Protein 2GU1 (pdb70)

Sequence (324 aa):
RIHYMVKVGDTLSGIFAQLGVPYSILQKILSVDLDHLQLDMIQPGEELELMMDDMGQLSRLIYHMSIVEKAIYTRENDGSFSYDFQEISGEWREILFSGEINGSFSVSARRVGLTSSQVANITQVMKDKIDFSRSLRADRFDILVKQQYLGEHNTGNSEIKAISFKLAKGDVS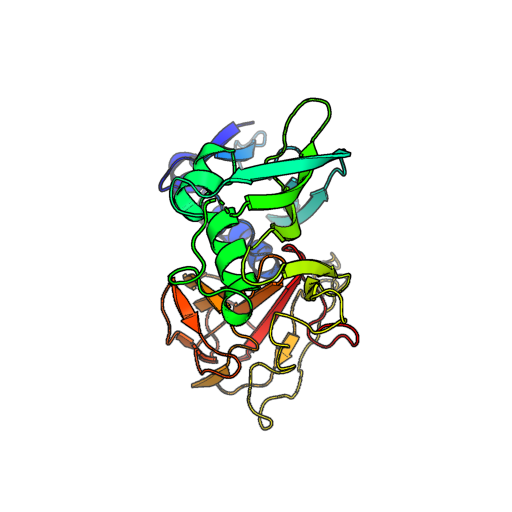AFLAEDGRFYDRAGNSLERAFNRYPVDKAYRQITSGFNPKRKHPVTGRVVPHNGTDFATPIGAPVYSTGDGKVIVVRKHPYAGNYLVIEHNSVYKTRYLHLDKILVKKGQLVKRGQKIALAGATGRLTGPHLHFEVLVRNRPVDAMKADLP

Organism: Vibrio cholerae serotype O1 (strain ATCC 39315 / El Tor Inaba N16961) (NCBI:txid243277)

CATH classification: 3.10.450.350 (+2 more: 3.10.450.350, 2.70.70.10)

Foldseek 3Di:
DDKDFDAPPDALVNVCVVVVADPVLSVLVLQLCLQQVPRRPDDGGWMKDFDADPVRHTAKIWTRPWPFKIWIWGADPVRHTHIDIGGHQADKDKDKQKFFFPDQCQVRSVVSPDDPVRVVQVCLLCVVVDDSVPQGDCKMKIWIKIFGAHVPHTRVDMDTAKIWIGGPVDIWIWGQDPQRFIATPVGHTSFDFFALAFADPVWADWPDFWDQQDADPPPRHGRTQLFTKTRADQFGWTFGRAWFFWADFDARQAQGTKTKTAHHQFKIKMKTQFPFFQDDGGDIDGHGDTGGTFHHGHDDPDTIITMFMGTNSHTDTSNDDRHD

Structure (mmCIF, N/CA/C/O backbone):
data_2GU1
#
_entry.id   2GU1
#
_cell.length_a   49.382
_cell.length_b   85.396
_cell.length_c   53.404
_cell.angle_alpha   90.00
_cell.angle_beta   112.96
_cell.angle_gamma   90.00
#
_symmetry.space_group_name_H-M   'P 1 21 1'
#
loop_
_entity.id
_entity.type
_entity.pdbx_description
1 polymer 'Zinc peptidase'
2 non-polymer 'ZINC ION'
3 non-polymer 'SODIUM ION'
4 water water
#
loop_
_atom_site.group_PDB
_atom_site.id
_atom_site.type_symbol
_atom_site.label_atom_id
_atom_site.label_alt_id
_atom_site.label_comp_id
_atom_site.label_asym_id
_atom_site.label_entity_id
_atom_site.label_seq_id
_atom_site.pdbx_PDB_ins_code
_atom_site.Cartn_x
_atom_site.Cartn_y
_atom_site.Cartn_z
_atom_site.occupancy
_atom_site.B_iso_or_equiv
_atom_site.auth_seq_id
_atom_site.auth_comp_id
_atom_site.auth_asym_id
_atom_site.auth_atom_id
_atom_site.pdbx_PDB_model_num
ATOM 1 N N . ARG A 1 7 ? 7.143 -7.643 -14.396 1.00 41.63 7 ARG A N 1
ATOM 2 C CA . ARG A 1 7 ? 8.405 -6.860 -14.233 1.00 41.51 7 ARG A CA 1
ATOM 3 C C . ARG A 1 7 ? 8.212 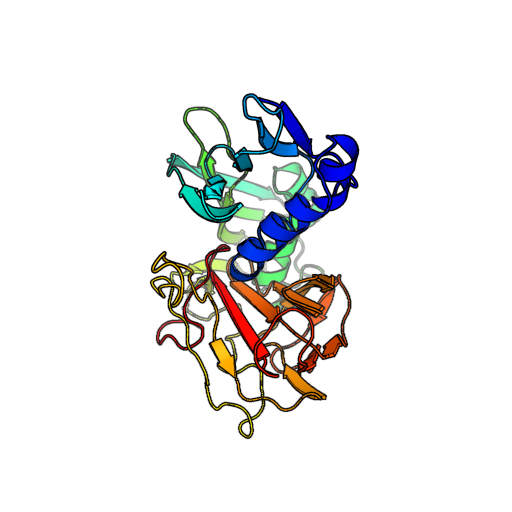-5.376 -14.538 1.00 40.30 7 ARG A C 1
ATOM 4 O O . ARG A 1 7 ? 7.665 -5.012 -15.581 1.00 40.34 7 ARG A O 1
ATOM 12 N N . ILE A 1 8 ? 8.674 -4.527 -13.625 1.00 38.00 8 ILE A N 1
ATOM 13 C CA . ILE A 1 8 ? 8.564 -3.079 -13.772 1.00 35.88 8 ILE A CA 1
ATOM 14 C C . ILE A 1 8 ? 9.941 -2.418 -13.833 1.00 35.74 8 ILE A C 1
ATOM 15 O O . ILE A 1 8 ? 10.779 -2.615 -12.949 1.00 33.16 8 ILE A O 1
ATOM 20 N N . HIS A 1 9 ? 10.174 -1.639 -14.882 1.00 33.81 9 HIS A N 1
ATOM 21 C CA . HIS A 1 9 ? 11.439 -0.943 -15.036 1.00 35.37 9 HIS A CA 1
ATOM 22 C C . HIS A 1 9 ? 11.198 0.523 -14.697 1.00 35.26 9 HIS A C 1
ATOM 23 O O . HIS A 1 9 ? 10.386 1.182 -15.344 1.00 34.79 9 HIS A O 1
ATOM 30 N N . TYR A 1 10 ? 11.888 1.021 -13.675 1.00 30.37 10 TYR A N 1
ATOM 31 C CA . TYR A 1 10 ? 11.731 2.412 -13.262 1.00 29.79 10 TYR A CA 1
ATOM 32 C C . TYR A 1 10 ? 13.066 3.141 -13.272 1.00 29.75 10 TYR A C 1
ATOM 33 O O . TYR A 1 10 ? 14.009 2.720 -12.602 1.00 28.92 10 TYR A O 1
ATOM 42 N N . MET A 1 11 ? 13.155 4.221 -14.039 1.00 28.84 11 MET A N 1
ATOM 43 C CA . MET A 1 11 ? 14.387 4.996 -14.061 1.00 31.46 11 MET A CA 1
ATOM 44 C C . MET A 1 11 ? 14.242 6.147 -13.063 1.00 30.12 11 MET A C 1
ATOM 45 O O . MET A 1 11 ? 13.294 6.932 -13.135 1.00 30.44 11 MET A O 1
ATOM 50 N N . VAL A 1 12 ? 15.174 6.230 -12.122 1.00 27.79 12 VAL A N 1
ATOM 51 C CA . VAL A 1 12 ? 15.130 7.281 -11.112 1.00 26.66 12 VAL A CA 1
ATOM 52 C C . VAL A 1 12 ? 15.246 8.668 -11.724 1.00 26.07 12 VAL A C 1
ATOM 53 O O . VAL A 1 12 ? 16.069 8.907 -12.613 1.00 23.77 12 VAL A O 1
ATOM 57 N N . LYS A 1 13 ? 14.418 9.582 -11.234 1.00 28.64 13 LYS A N 1
ATOM 58 C CA . LYS A 1 13 ? 14.394 10.946 -11.729 1.00 31.17 13 LYS A CA 1
ATOM 59 C C . LYS A 1 13 ? 14.671 11.898 -10.574 1.00 31.76 13 LYS A C 1
ATOM 60 O O . LYS A 1 13 ? 14.582 11.510 -9.406 1.00 32.12 13 LYS A O 1
ATOM 66 N N . VAL A 1 14 ? 15.006 13.140 -10.902 1.00 32.49 14 VAL A N 1
ATOM 67 C CA . VAL A 1 14 ? 15.283 14.155 -9.890 1.00 31.67 14 VAL A CA 1
ATOM 68 C C . VAL A 1 14 ? 14.150 14.210 -8.869 1.00 31.13 14 VAL A C 1
ATOM 69 O O . VAL A 1 14 ? 12.976 14.252 -9.236 1.00 30.42 14 VAL A O 1
ATOM 73 N N . GLY A 1 15 ? 14.503 14.183 -7.586 1.00 30.95 15 GLY A N 1
ATOM 74 C CA . GLY A 1 15 ? 13.491 14.245 -6.543 1.00 30.24 15 GLY A CA 1
ATOM 75 C C . GLY A 1 15 ? 12.970 12.932 -5.973 1.00 27.94 15 GLY A C 1
ATOM 76 O O . GLY A 1 15 ? 12.346 12.935 -4.910 1.00 26.29 15 GLY A O 1
ATOM 77 N N . ASP A 1 16 ? 13.213 11.816 -6.659 1.00 26.96 16 ASP A N 1
ATOM 78 C CA . ASP A 1 16 ? 12.742 10.510 -6.186 1.00 25.66 16 ASP A CA 1
ATOM 79 C C . ASP A 1 16 ? 13.485 9.969 -4.969 1.00 26.54 16 ASP A C 1
ATOM 80 O O . ASP A 1 16 ? 14.683 10.198 -4.801 1.00 26.61 16 ASP A O 1
ATOM 85 N N . THR A 1 17 ? 12.753 9.245 -4.129 1.00 27.10 17 THR A N 1
ATOM 86 C CA . THR A 1 17 ? 13.320 8.566 -2.963 1.00 25.65 17 THR A CA 1
ATOM 87 C C . THR A 1 17 ? 12.693 7.186 -3.091 1.00 25.63 17 THR A C 1
ATOM 88 O O . THR A 1 17 ? 11.663 7.035 -3.765 1.00 22.20 17 THR A O 1
ATOM 92 N N . LEU A 1 18 ? 13.304 6.183 -2.470 1.00 23.68 18 LEU A N 1
ATOM 93 C CA . LEU A 1 18 ? 12.766 4.831 -2.537 1.00 23.70 18 LEU A CA 1
ATOM 94 C C . LEU A 1 18 ? 11.316 4.829 -2.071 1.00 22.50 18 LEU A C 1
ATOM 95 O O . LEU A 1 18 ? 10.469 4.181 -2.674 1.00 22.57 18 LEU A O 1
ATOM 100 N N . SER A 1 19 ? 11.020 5.566 -1.006 1.00 22.79 19 SER A N 1
ATOM 101 C CA . SER A 1 19 ? 9.658 5.600 -0.498 1.00 22.45 19 SER A CA 1
ATOM 102 C C . SER A 1 19 ? 8.683 6.246 -1.489 1.00 23.28 19 SER A C 1
ATOM 103 O O . SER A 1 19 ? 7.530 5.831 -1.584 1.00 23.31 19 SER A O 1
ATOM 106 N N . GLY A 1 20 ? 9.143 7.258 -2.220 1.00 20.82 20 GLY A N 1
ATOM 107 C CA . GLY A 1 20 ? 8.283 7.921 -3.189 1.00 20.01 20 GLY A CA 1
ATOM 108 C C . GLY A 1 20 ? 8.011 7.025 -4.385 1.00 21.67 20 GLY A C 1
ATOM 109 O O . GLY A 1 20 ? 6.895 6.992 -4.913 1.00 21.17 20 GLY A O 1
ATOM 110 N N . ILE A 1 21 ? 9.036 6.294 -4.814 1.00 18.95 21 ILE A N 1
ATOM 111 C CA . ILE A 1 21 ? 8.902 5.382 -5.942 1.00 19.26 21 ILE A CA 1
ATOM 112 C C . ILE A 1 21 ? 7.934 4.257 -5.586 1.00 19.51 21 ILE A C 1
ATOM 113 O O . ILE A 1 21 ? 7.072 3.900 -6.385 1.00 19.03 21 ILE A O 1
ATOM 118 N N . PHE A 1 22 ? 8.056 3.706 -4.381 1.00 19.70 22 PHE A N 1
ATOM 119 C CA . PHE A 1 22 ? 7.151 2.640 -3.980 1.00 20.42 22 PHE A CA 1
ATOM 120 C C . PHE A 1 22 ? 5.723 3.135 -3.931 1.00 22.39 22 PHE A C 1
ATOM 121 O O . PHE A 1 22 ? 4.791 2.409 -4.299 1.00 20.55 22 PHE A O 1
ATOM 129 N N . ALA A 1 23 ? 5.548 4.380 -3.492 1.00 23.90 23 ALA A N 1
ATOM 130 C CA . ALA A 1 23 ? 4.218 4.963 -3.418 1.00 25.94 23 ALA A CA 1
ATOM 131 C C . ALA A 1 23 ? 3.623 5.053 -4.825 1.00 27.69 23 ALA A C 1
ATOM 132 O O . ALA A 1 23 ? 2.485 4.628 -5.057 1.00 28.25 23 ALA A O 1
ATOM 134 N N . GLN A 1 24 ? 4.385 5.575 -5.780 1.00 28.30 24 GLN A N 1
ATOM 135 C CA . GLN A 1 24 ? 3.839 5.701 -7.127 1.00 29.34 24 GLN A CA 1
ATOM 136 C C . GLN A 1 24 ? 3.671 4.368 -7.863 1.00 28.09 24 GLN A C 1
ATOM 137 O O . GLN A 1 24 ? 2.840 4.258 -8.765 1.00 28.30 24 GLN A O 1
ATOM 143 N N . LEU A 1 25 ? 4.440 3.354 -7.474 1.00 24.11 25 LEU A N 1
ATOM 144 C CA . LEU A 1 25 ? 4.334 2.049 -8.118 1.00 22.95 25 LEU A CA 1
ATOM 145 C C . LEU A 1 25 ? 3.335 1.126 -7.412 1.00 21.60 25 LEU A C 1
ATOM 146 O O . LEU A 1 25 ? 3.197 -0.043 -7.761 1.00 21.00 25 LEU A O 1
ATOM 151 N N . GLY A 1 26 ? 2.645 1.657 -6.411 1.00 21.54 26 GLY A N 1
ATOM 152 C CA . GLY A 1 26 ? 1.645 0.869 -5.705 1.00 22.94 26 GLY A CA 1
ATOM 153 C C . GLY A 1 26 ? 2.098 -0.172 -4.693 1.00 24.61 26 GLY A C 1
ATOM 154 O O . GLY A 1 26 ? 1.292 -0.998 -4.257 1.00 24.34 26 GLY A O 1
ATOM 155 N N . VAL A 1 27 ? 3.368 -0.155 -4.308 1.00 22.58 27 VAL A N 1
ATOM 156 C CA . VAL A 1 27 ? 3.864 -1.127 -3.324 1.00 23.14 27 VAL A CA 1
ATOM 157 C C . VAL A 1 27 ? 3.351 -0.741 -1.931 1.00 24.24 27 VAL A C 1
ATOM 158 O O . VAL A 1 27 ? 3.376 0.437 -1.558 1.00 21.75 27 VAL A O 1
ATOM 162 N N . PRO A 1 28 ? 2.874 -1.727 -1.146 1.00 25.10 28 PRO A N 1
ATOM 163 C CA . PRO A 1 28 ? 2.355 -1.469 0.202 1.00 25.85 28 PRO A CA 1
ATOM 164 C C . PRO A 1 28 ? 3.409 -0.952 1.182 1.00 25.61 28 PRO A C 1
ATOM 165 O O . PRO A 1 28 ? 4.595 -1.247 1.057 1.00 24.49 28 PRO A O 1
ATOM 169 N N . TYR A 1 29 ? 2.952 -0.184 2.162 1.00 25.67 29 TYR A N 1
ATOM 170 C CA . TYR A 1 29 ? 3.827 0.373 3.183 1.00 27.24 29 TYR A CA 1
ATOM 171 C C . TYR A 1 29 ? 4.610 -0.733 3.893 1.00 26.70 29 TYR A C 1
ATOM 172 O O . TYR A 1 29 ? 5.823 -0.643 4.068 1.00 25.66 29 TYR A O 1
ATOM 181 N N . SER A 1 30 ? 3.898 -1.778 4.300 1.00 26.26 30 SER A N 1
ATOM 182 C CA . SER A 1 30 ? 4.508 -2.902 5.003 1.00 25.54 30 SER A CA 1
ATOM 183 C C . SER A 1 30 ? 5.691 -3.487 4.245 1.00 24.21 30 SER A C 1
ATOM 184 O O . SER A 1 30 ? 6.673 -3.924 4.854 1.00 23.63 30 SER A O 1
ATOM 187 N N . ILE A 1 31 ? 5.602 -3.488 2.919 1.00 23.42 31 ILE A N 1
ATOM 188 C CA . ILE A 1 31 ? 6.663 -4.024 2.075 1.00 24.06 31 ILE A CA 1
ATOM 189 C C . ILE A 1 31 ? 7.810 -3.025 2.011 1.00 22.73 31 ILE A C 1
ATOM 190 O O . ILE A 1 31 ? 8.979 -3.402 1.979 1.00 22.95 31 ILE A O 1
ATOM 195 N N . LEU A 1 32 ? 7.472 -1.744 1.982 1.00 25.13 32 LEU A N 1
ATOM 196 C CA . LEU A 1 32 ? 8.504 -0.717 1.979 1.00 22.71 32 LEU A CA 1
ATOM 197 C C . LEU A 1 32 ? 9.359 -0.934 3.243 1.00 22.81 32 LEU A C 1
ATOM 198 O O . LEU A 1 32 ? 10.585 -0.932 3.185 1.00 22.66 32 LEU A O 1
ATOM 203 N N . GLN A 1 33 ? 8.695 -1.144 4.377 1.00 22.47 33 GLN A N 1
ATOM 204 C CA . GLN A 1 33 ? 9.397 -1.360 5.649 1.00 22.79 33 GLN A CA 1
ATOM 205 C C . GLN A 1 33 ? 10.318 -2.584 5.664 1.00 23.20 33 GLN A C 1
ATOM 206 O O . GLN A 1 33 ? 11.354 -2.584 6.336 1.00 22.42 33 GLN A O 1
ATOM 212 N N . LYS A 1 34 ? 9.951 -3.633 4.937 1.00 24.94 34 LYS A N 1
ATOM 213 C CA . LYS A 1 34 ? 10.796 -4.821 4.899 1.00 26.33 34 LYS A CA 1
ATOM 214 C C . LYS A 1 34 ? 12.069 -4.543 4.100 1.00 27.34 34 LYS A C 1
ATOM 215 O O . LYS A 1 34 ? 13.141 -5.091 4.400 1.00 27.39 34 LYS A O 1
ATOM 221 N N . ILE A 1 35 ? 11.947 -3.698 3.078 1.00 24.72 35 ILE A N 1
ATOM 222 C CA . ILE A 1 35 ? 13.092 -3.333 2.247 1.00 23.74 35 ILE A CA 1
ATOM 223 C C . ILE A 1 35 ? 14.020 -2.420 3.056 1.00 22.90 35 ILE A C 1
ATOM 224 O O . ILE A 1 35 ? 15.234 -2.598 3.057 1.00 22.71 35 ILE A O 1
ATOM 229 N N . LEU A 1 36 ? 13.433 -1.448 3.747 1.00 25.21 36 LEU A N 1
ATOM 230 C CA . LEU A 1 36 ? 14.200 -0.519 4.573 1.00 27.95 36 LEU A CA 1
ATOM 231 C C . LEU A 1 36 ? 14.917 -1.286 5.684 1.00 28.18 36 LEU A C 1
ATOM 232 O O . LEU A 1 36 ? 16.061 -0.982 6.036 1.00 27.79 36 LEU A O 1
ATOM 237 N N . SER A 1 37 ? 14.237 -2.293 6.220 1.00 29.05 37 SER A N 1
ATOM 238 C CA . SER A 1 37 ? 14.784 -3.125 7.290 1.00 30.51 37 SER A CA 1
ATOM 239 C C . SER A 1 37 ? 16.051 -3.865 6.890 1.00 30.51 37 SER A C 1
ATOM 240 O O . SER A 1 37 ? 17.044 -3.861 7.622 1.00 28.92 37 SER A O 1
ATOM 243 N N . VAL A 1 38 ? 16.027 -4.520 5.738 1.00 28.60 38 VAL A N 1
ATOM 244 C CA . VAL A 1 38 ? 17.209 -5.245 5.315 1.00 28.73 38 VAL A CA 1
ATOM 245 C C . VAL A 1 38 ? 18.292 -4.259 4.866 1.00 28.57 38 VAL A C 1
ATOM 246 O O . VAL A 1 38 ? 19.482 -4.562 4.963 1.00 28.57 38 VAL A O 1
ATOM 250 N N . ASP A 1 39 ? 17.891 -3.069 4.413 1.00 27.53 39 ASP A N 1
ATOM 251 C CA . ASP A 1 39 ? 18.877 -2.079 3.969 1.00 26.20 39 ASP A CA 1
ATOM 252 C C . ASP A 1 39 ? 19.609 -1.355 5.103 1.00 24.70 39 ASP A C 1
ATOM 253 O O . ASP A 1 39 ? 20.512 -0.553 4.854 1.00 23.09 39 ASP A O 1
ATOM 258 N N . LEU A 1 40 ? 19.219 -1.630 6.342 1.00 22.14 40 LEU A N 1
ATOM 259 C CA . LEU A 1 40 ? 19.880 -1.019 7.493 1.00 22.15 40 LEU A CA 1
ATOM 260 C C . LEU A 1 40 ? 21.376 -1.306 7.438 1.00 22.98 40 LEU A C 1
ATOM 261 O O . LEU A 1 40 ? 22.195 -0.435 7.703 1.00 25.09 40 LEU A O 1
ATOM 266 N N . ASP A 1 41 ? 21.726 -2.533 7.075 1.00 23.56 41 ASP A N 1
ATOM 267 C CA . ASP A 1 41 ? 23.122 -2.949 7.018 1.00 24.60 41 ASP A CA 1
ATOM 268 C C . ASP A 1 41 ? 23.891 -2.598 5.752 1.00 25.52 41 ASP A C 1
ATOM 269 O O . ASP A 1 41 ? 25.067 -2.947 5.624 1.00 24.82 41 ASP A O 1
ATOM 274 N N . HIS A 1 42 ? 23.251 -1.886 4.832 1.00 24.20 42 HIS A N 1
ATOM 275 C CA . HIS A 1 42 ? 23.907 -1.540 3.579 1.00 26.31 42 HIS A CA 1
ATOM 276 C C . HIS A 1 42 ? 23.712 -0.082 3.201 1.00 25.21 42 HIS A C 1
ATOM 277 O O . HIS A 1 42 ? 24.625 0.554 2.663 1.00 26.73 42 HIS A O 1
ATOM 284 N N . LEU A 1 43 ? 22.516 0.430 3.494 1.00 23.84 43 LEU A N 1
ATOM 285 C CA . LEU A 1 43 ? 22.121 1.810 3.214 1.00 24.62 43 LEU A CA 1
ATOM 286 C C . LEU A 1 43 ? 22.438 2.215 1.774 1.00 25.00 43 LEU A C 1
ATOM 287 O O . LEU A 1 43 ? 23.013 3.275 1.523 1.00 26.22 43 LEU A O 1
ATOM 292 N N . GLN A 1 44 ? 22.062 1.348 0.837 1.00 23.67 44 GLN A N 1
ATOM 293 C CA . GLN A 1 44 ? 22.284 1.593 -0.587 1.00 23.60 44 GLN A CA 1
ATOM 294 C C . GLN A 1 44 ? 21.128 2.417 -1.178 1.00 22.51 44 GLN A C 1
ATOM 295 O O . GLN A 1 44 ? 21.330 3.317 -1.987 1.00 20.47 44 GLN A O 1
ATOM 301 N N . LEU A 1 45 ? 19.913 2.094 -0.767 1.00 21.33 45 LEU A N 1
ATOM 302 C CA . LEU A 1 45 ? 18.728 2.759 -1.300 1.00 22.14 45 LEU A CA 1
ATOM 303 C C . LEU A 1 45 ? 18.560 4.237 -0.958 1.00 22.81 45 LEU A C 1
ATOM 304 O O . LEU A 1 45 ? 17.847 4.956 -1.656 1.00 23.03 45 LEU A O 1
ATOM 309 N N . ASP A 1 46 ? 19.223 4.704 0.095 1.00 22.65 46 ASP A N 1
ATOM 310 C CA . ASP A 1 46 ? 19.118 6.113 0.467 1.00 26.57 46 ASP A CA 1
ATOM 311 C C . ASP A 1 46 ? 19.890 7.007 -0.505 1.00 27.29 46 ASP A C 1
ATOM 312 O O . ASP A 1 46 ? 19.633 8.209 -0.597 1.00 31.46 46 ASP A O 1
ATOM 317 N N . MET A 1 47 ? 20.832 6.422 -1.229 1.00 30.02 47 MET A N 1
ATOM 318 C CA . MET A 1 47 ? 21.638 7.196 -2.162 1.00 31.30 47 MET A CA 1
ATOM 319 C C . MET A 1 47 ? 21.229 7.073 -3.629 1.00 29.28 47 MET A C 1
ATOM 320 O O . MET A 1 47 ? 22.051 7.323 -4.506 1.00 26.17 47 MET A O 1
ATOM 325 N N . ILE A 1 48 ? 19.975 6.698 -3.903 1.00 26.85 48 ILE A N 1
ATOM 326 C CA . ILE A 1 48 ? 19.531 6.569 -5.294 1.00 26.95 48 ILE A CA 1
ATOM 327 C C . ILE A 1 48 ? 19.655 7.905 -6.003 1.00 25.56 48 ILE A C 1
ATOM 328 O O . ILE A 1 48 ? 19.245 8.939 -5.480 1.00 26.82 48 ILE A O 1
ATOM 333 N N . GLN A 1 49 ? 20.205 7.867 -7.208 1.00 28.41 49 GLN A N 1
ATOM 334 C CA .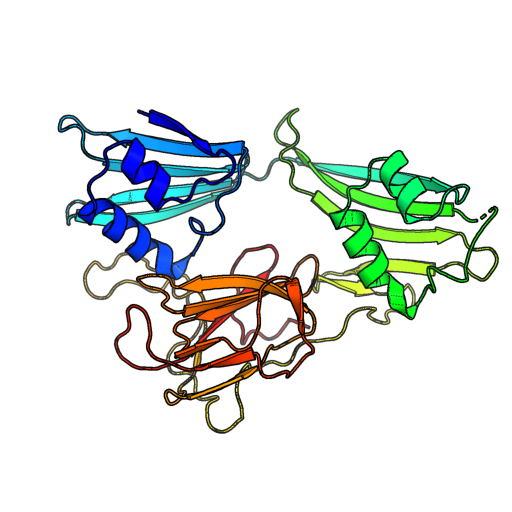 GLN A 1 49 ? 20.422 9.065 -8.005 1.00 30.11 49 GLN A CA 1
ATOM 335 C C . GLN A 1 49 ? 19.677 8.995 -9.337 1.00 30.61 49 GLN A C 1
ATOM 336 O O . GLN A 1 49 ? 19.452 7.908 -9.876 1.00 30.04 49 GLN A O 1
ATOM 342 N N . PRO A 1 50 ? 19.299 10.161 -9.887 1.00 30.44 50 PRO A N 1
ATOM 343 C CA . PRO A 1 50 ? 18.586 10.216 -11.167 1.00 30.20 50 PRO A CA 1
ATOM 344 C C . PRO A 1 50 ? 19.420 9.489 -12.211 1.00 29.40 50 PRO A C 1
ATOM 345 O O . PRO A 1 50 ? 20.637 9.676 -12.277 1.00 29.71 50 PRO A O 1
ATOM 349 N N . GLY A 1 51 ? 18.774 8.663 -13.025 1.00 28.59 51 GLY A N 1
ATOM 350 C CA . GLY A 1 51 ? 19.506 7.932 -14.041 1.00 27.45 51 GLY A CA 1
ATOM 351 C C . GLY A 1 51 ? 19.724 6.471 -13.687 1.00 28.37 51 GLY A C 1
ATOM 352 O O . GLY A 1 51 ? 19.905 5.635 -14.575 1.00 25.76 51 GLY A O 1
ATOM 353 N N . GLU A 1 52 ? 19.736 6.156 -12.394 1.00 25.36 52 GLU A N 1
ATOM 354 C CA . GLU A 1 52 ? 19.917 4.773 -11.981 1.00 25.52 52 GLU A CA 1
ATOM 355 C C . GLU A 1 52 ? 18.572 4.110 -12.231 1.00 26.20 52 GLU A C 1
ATOM 356 O O . GLU A 1 52 ? 17.583 4.792 -12.493 1.00 24.40 52 GLU A O 1
ATOM 362 N N . GLU A 1 53 ? 18.524 2.789 -12.149 1.00 26.75 53 GLU A N 1
ATOM 363 C CA . GLU A 1 53 ? 17.282 2.086 -12.415 1.00 29.86 53 GLU A CA 1
ATOM 364 C C . GLU A 1 53 ? 16.905 1.092 -11.341 1.00 30.07 53 GLU A C 1
ATOM 365 O O . GLU A 1 53 ? 17.770 0.430 -10.765 1.00 25.86 53 GLU A O 1
ATOM 371 N N . LEU A 1 54 ? 15.603 0.998 -11.087 1.00 29.05 54 LEU A N 1
ATOM 372 C CA . LEU A 1 54 ? 15.076 0.040 -10.135 1.00 30.92 54 LEU A CA 1
ATOM 373 C C . LEU A 1 54 ? 14.251 -0.935 -10.965 1.00 31.88 54 LEU A C 1
ATOM 374 O O . LEU A 1 54 ? 13.526 -0.541 -11.882 1.00 33.70 54 LEU A O 1
ATOM 379 N N . GLU A 1 55 ? 14.384 -2.216 -10.668 1.00 31.50 55 GLU A N 1
ATOM 380 C CA . GLU A 1 55 ? 13.640 -3.230 -11.397 1.00 29.04 55 GLU A CA 1
ATOM 381 C C . GLU A 1 55 ? 12.802 -3.965 -10.357 1.00 26.66 55 GLU A C 1
ATOM 382 O O . GLU A 1 55 ? 13.354 -4.530 -9.417 1.00 23.20 55 GLU A O 1
ATOM 388 N N . LEU A 1 56 ? 11.478 -3.914 -10.497 1.00 26.22 56 LEU A N 1
ATOM 389 C CA . LEU A 1 56 ? 10.591 -4.590 -9.551 1.00 28.59 56 LEU A CA 1
ATOM 390 C C . LEU A 1 56 ? 10.013 -5.848 -10.196 1.00 31.24 56 LEU A C 1
ATOM 391 O O . LEU A 1 56 ? 9.473 -5.793 -11.302 1.00 30.51 56 LEU A O 1
ATOM 396 N N . MET A 1 57 ? 10.127 -6.977 -9.506 1.00 33.72 57 MET A N 1
ATOM 397 C CA . MET A 1 57 ? 9.596 -8.239 -10.006 1.00 37.17 57 MET A CA 1
ATOM 398 C C . MET A 1 57 ? 8.362 -8.581 -9.171 1.00 38.32 57 MET A C 1
ATOM 399 O O . MET A 1 57 ? 8.470 -8.803 -7.960 1.00 35.96 57 MET A O 1
ATOM 404 N N . MET A 1 58 ? 7.198 -8.618 -9.815 1.00 39.35 58 MET A N 1
ATOM 405 C CA . MET A 1 58 ? 5.941 -8.927 -9.128 1.00 40.46 58 MET A CA 1
ATOM 406 C C . MET A 1 58 ? 5.510 -10.366 -9.405 1.00 41.39 58 MET A C 1
ATOM 407 O O . MET A 1 58 ? 5.724 -10.879 -10.503 1.00 41.11 58 MET A O 1
ATOM 412 N N . ASP A 1 59 ? 4.890 -11.007 -8.416 1.00 42.29 59 ASP A N 1
ATOM 413 C CA . ASP A 1 59 ? 4.432 -12.388 -8.573 1.00 45.24 59 ASP A CA 1
ATOM 414 C C . ASP A 1 59 ? 3.014 -12.464 -9.142 1.00 47.99 59 ASP A C 1
ATOM 415 O O . ASP A 1 59 ? 2.459 -11.454 -9.585 1.00 48.51 59 ASP A O 1
ATOM 420 N N . ASP A 1 60 ? 2.439 -13.668 -9.127 1.00 51.09 60 ASP A N 1
ATOM 421 C CA . ASP A 1 60 ? 1.087 -13.895 -9.639 1.00 54.05 60 ASP A CA 1
ATOM 422 C C . ASP A 1 60 ? 0.055 -13.074 -8.877 1.00 54.38 60 ASP A C 1
ATOM 423 O O . ASP A 1 60 ? -1.002 -12.741 -9.412 1.00 54.62 60 ASP A O 1
ATOM 428 N N . MET A 1 61 ? 0.365 -12.765 -7.621 1.00 54.47 61 MET A N 1
ATOM 429 C CA . MET A 1 61 ? -0.526 -11.983 -6.770 1.00 54.76 61 MET A CA 1
ATOM 430 C C . MET A 1 61 ? -0.272 -10.493 -6.982 1.00 53.31 61 MET A C 1
ATOM 431 O O . MET A 1 61 ? -0.915 -9.651 -6.358 1.00 52.87 61 MET A O 1
ATOM 436 N N . GLY A 1 62 ? 0.668 -10.175 -7.866 1.00 51.69 62 GLY A N 1
ATOM 437 C CA . GLY A 1 62 ? 0.988 -8.784 -8.135 1.00 49.23 62 GLY A CA 1
ATOM 438 C C . GLY A 1 62 ? 1.766 -8.136 -7.002 1.00 47.58 62 GLY A C 1
ATOM 439 O O . GLY A 1 62 ? 1.862 -6.910 -6.926 1.00 48.19 62 GLY A O 1
ATOM 440 N N . GLN A 1 63 ? 2.324 -8.959 -6.117 1.00 45.06 63 GLN A N 1
ATOM 441 C CA . GLN A 1 63 ? 3.089 -8.454 -4.983 1.00 42.25 63 GLN A CA 1
ATOM 442 C C . GLN A 1 63 ? 4.585 -8.557 -5.255 1.00 39.69 63 GLN A C 1
ATOM 443 O O . GLN A 1 63 ? 5.046 -9.505 -5.891 1.00 39.24 63 GLN A O 1
ATOM 449 N N . LEU A 1 64 ? 5.334 -7.575 -4.765 1.00 35.20 64 LEU A N 1
ATOM 450 C CA . LEU A 1 64 ? 6.782 -7.528 -4.957 1.00 33.47 64 LEU A CA 1
ATOM 451 C C . LEU A 1 64 ? 7.473 -8.789 -4.451 1.00 30.78 64 LEU A C 1
ATOM 452 O O . LEU A 1 64 ? 7.343 -9.147 -3.285 1.00 30.82 64 LEU A O 1
ATOM 457 N N . SER A 1 65 ? 8.212 -9.455 -5.330 1.00 31.11 65 SER A N 1
ATOM 458 C CA . SER A 1 65 ? 8.932 -10.665 -4.952 1.00 32.23 65 SER A CA 1
ATOM 459 C C . SER A 1 65 ? 10.439 -10.405 -4.970 1.00 31.26 65 SER A C 1
ATOM 460 O O . SER A 1 65 ? 11.208 -11.091 -4.298 1.00 29.34 65 SER A O 1
ATOM 463 N N . ARG A 1 66 ? 10.855 -9.415 -5.754 1.00 30.06 66 ARG A N 1
ATOM 464 C CA . ARG A 1 66 ? 12.261 -9.057 -5.843 1.00 30.43 66 ARG A CA 1
ATOM 465 C C . ARG A 1 66 ? 12.485 -7.667 -6.421 1.00 30.12 66 ARG A C 1
ATOM 466 O O . ARG A 1 66 ? 11.835 -7.273 -7.394 1.00 30.09 66 ARG A O 1
ATOM 474 N N . LEU A 1 67 ? 13.420 -6.942 -5.812 1.00 27.60 67 LEU A N 1
ATOM 475 C CA . LEU A 1 67 ? 13.797 -5.596 -6.239 1.00 25.19 67 LEU A CA 1
ATOM 476 C C . LEU A 1 67 ? 15.276 -5.603 -6.610 1.00 23.94 67 LEU A C 1
ATOM 477 O O . LEU A 1 67 ? 16.107 -6.102 -5.843 1.00 21.53 67 LEU A O 1
ATOM 482 N N . ILE A 1 68 ? 15.604 -5.060 -7.780 1.00 20.58 68 ILE A N 1
ATOM 483 C CA . ILE A 1 68 ? 16.995 -4.979 -8.209 1.00 22.04 68 ILE A CA 1
ATOM 484 C C . ILE A 1 68 ? 17.324 -3.497 -8.384 1.00 24.19 68 ILE A C 1
ATOM 485 O O . ILE A 1 68 ? 16.673 -2.788 -9.167 1.00 24.19 68 ILE A O 1
ATOM 490 N N . TYR A 1 69 ? 18.312 -3.030 -7.628 1.00 21.33 69 TYR A N 1
ATOM 491 C CA . TYR A 1 69 ? 18.744 -1.643 -7.703 1.00 21.39 69 TYR A CA 1
ATOM 492 C C . TYR A 1 69 ? 20.018 -1.608 -8.541 1.00 21.20 69 TYR A C 1
ATOM 493 O O . TYR A 1 69 ? 21.097 -1.998 -8.086 1.00 20.57 69 TYR A O 1
ATOM 502 N N . HIS A 1 70 ? 19.870 -1.178 -9.792 1.00 21.24 70 HIS A N 1
ATOM 503 C CA . HIS A 1 70 ? 20.992 -1.065 -10.718 1.00 21.27 70 HIS A CA 1
ATOM 504 C C . HIS A 1 70 ? 21.725 0.255 -10.471 1.00 23.45 70 HIS A C 1
ATOM 505 O O . HIS A 1 70 ? 21.338 1.298 -11.007 1.00 19.88 70 HIS A O 1
ATOM 512 N N . MET A 1 71 ? 22.766 0.210 -9.640 1.00 25.15 71 MET A N 1
ATOM 513 C CA . MET A 1 71 ? 23.554 1.402 -9.335 1.00 25.76 71 MET A CA 1
ATOM 514 C C . MET A 1 71 ? 24.349 1.827 -10.566 1.00 26.25 71 MET A C 1
ATOM 515 O O . MET A 1 71 ? 24.605 3.013 -10.772 1.00 23.44 71 MET A O 1
ATOM 520 N N . SER A 1 72 ? 24.753 0.844 -11.363 1.00 24.41 72 SER A N 1
ATOM 521 C CA . SER A 1 72 ? 25.488 1.090 -12.605 1.00 25.27 72 SER A CA 1
ATOM 522 C C . SER A 1 72 ? 25.342 -0.172 -13.434 1.00 25.02 72 SER A C 1
ATOM 523 O O . SER A 1 72 ? 24.766 -1.153 -12.971 1.00 27.37 72 SER A O 1
ATOM 526 N N . ILE A 1 73 ? 25.865 -0.160 -14.654 1.00 27.98 73 ILE A N 1
ATOM 527 C CA . ILE A 1 73 ? 25.763 -1.340 -15.500 1.00 29.75 73 ILE A CA 1
ATOM 528 C C . ILE A 1 73 ? 26.675 -2.478 -15.026 1.00 30.48 73 ILE A C 1
ATOM 529 O O . ILE A 1 73 ? 26.616 -3.582 -15.554 1.00 30.44 73 ILE A O 1
ATOM 534 N N . VAL A 1 74 ? 27.504 -2.209 -14.020 1.00 30.38 74 VAL A N 1
ATOM 535 C CA . VAL A 1 74 ? 28.396 -3.232 -13.489 1.00 29.86 74 VAL A CA 1
ATOM 536 C C . VAL A 1 74 ? 28.180 -3.496 -11.997 1.00 30.23 74 VAL A C 1
ATOM 537 O O . VAL A 1 74 ? 28.929 -4.256 -11.388 1.00 31.36 74 VAL A O 1
ATOM 541 N N . GLU A 1 75 ? 27.154 -2.879 -11.415 1.00 30.50 75 GLU A N 1
ATOM 542 C CA . GLU A 1 75 ? 26.867 -3.052 -9.993 1.00 30.33 75 GLU A CA 1
ATOM 543 C C . GLU A 1 75 ? 25.375 -2.988 -9.682 1.00 29.27 75 GLU A C 1
ATOM 544 O O . GLU A 1 75 ? 24.675 -2.076 -10.126 1.00 26.50 75 GLU A O 1
ATOM 550 N N . LYS A 1 76 ? 24.896 -3.954 -8.904 1.00 28.21 76 LYS A N 1
ATOM 551 C CA . LYS A 1 76 ? 23.493 -3.994 -8.528 1.00 27.56 76 LYS A CA 1
ATOM 552 C C . LYS A 1 76 ? 23.262 -4.656 -7.171 1.00 26.26 76 LYS A C 1
ATOM 553 O O . LYS A 1 76 ? 23.950 -5.610 -6.808 1.00 26.18 76 LYS A O 1
ATOM 559 N N . ALA A 1 77 ? 22.288 -4.126 -6.435 1.00 25.16 77 ALA A N 1
ATOM 560 C CA . ALA A 1 77 ? 21.896 -4.637 -5.127 1.00 26.06 77 ALA A CA 1
ATOM 561 C C . ALA A 1 77 ? 20.597 -5.401 -5.371 1.00 27.18 77 ALA A C 1
ATOM 562 O O . ALA A 1 77 ? 19.659 -4.856 -5.950 1.00 28.18 77 ALA A O 1
ATOM 564 N N . ILE A 1 78 ? 20.547 -6.656 -4.940 1.00 27.83 78 ILE A N 1
ATOM 565 C CA . ILE A 1 78 ? 19.372 -7.492 -5.150 1.00 26.44 78 ILE A CA 1
ATOM 566 C C . ILE A 1 78 ? 18.642 -7.796 -3.842 1.00 27.51 78 ILE A C 1
ATOM 567 O O . ILE A 1 78 ? 19.217 -8.378 -2.919 1.00 26.72 78 ILE A O 1
ATOM 572 N N . TYR A 1 79 ? 17.376 -7.389 -3.768 1.00 26.65 79 TYR A N 1
ATOM 573 C CA . TYR A 1 79 ? 16.551 -7.600 -2.579 1.00 26.12 79 TYR A CA 1
ATOM 574 C C . TYR A 1 79 ? 15.507 -8.672 -2.902 1.00 27.46 79 TYR A C 1
ATOM 575 O O . TYR A 1 79 ? 14.571 -8.435 -3.675 1.00 25.58 79 TYR A O 1
ATOM 584 N N . THR A 1 80 ? 15.668 -9.847 -2.298 1.00 27.35 80 THR A N 1
ATOM 585 C CA . THR A 1 80 ? 14.766 -10.967 -2.553 1.00 29.22 80 THR A CA 1
ATOM 586 C C . THR A 1 80 ? 13.842 -11.325 -1.396 1.00 30.28 80 THR A C 1
ATOM 587 O O . THR A 1 80 ? 14.281 -11.426 -0.249 1.00 30.57 80 THR A O 1
ATOM 591 N N . ARG A 1 81 ? 12.561 -11.523 -1.706 1.00 31.45 81 ARG A N 1
ATOM 592 C CA . ARG A 1 81 ? 11.583 -11.888 -0.689 1.00 32.40 81 ARG A CA 1
ATOM 593 C C . ARG A 1 81 ? 11.743 -13.357 -0.305 1.00 33.69 81 ARG A C 1
ATOM 594 O O . ARG A 1 81 ? 11.889 -14.224 -1.169 1.00 29.79 81 ARG A O 1
ATOM 602 N N . GLU A 1 82 ? 11.724 -13.620 0.999 1.00 33.90 82 GLU A N 1
ATOM 603 C CA . GLU A 1 82 ? 11.874 -14.972 1.532 1.00 35.13 82 GLU A CA 1
ATOM 604 C C . GLU A 1 82 ? 10.506 -15.553 1.911 1.00 34.64 82 GLU A C 1
ATOM 605 O O . GLU A 1 82 ? 9.527 -14.817 2.056 1.00 34.21 82 GLU A O 1
ATOM 611 N N . ASN A 1 83 ? 10.436 -16.870 2.074 1.00 35.51 83 ASN A N 1
ATOM 612 C CA . ASN A 1 83 ? 9.174 -17.504 2.432 1.00 36.88 83 ASN A CA 1
ATOM 613 C C . ASN A 1 83 ? 8.604 -16.943 3.729 1.00 37.17 83 ASN A C 1
ATOM 614 O O . ASN A 1 83 ? 7.387 -16.906 3.910 1.00 36.84 83 ASN A O 1
ATOM 619 N N . ASP A 1 84 ? 9.476 -16.493 4.626 1.00 37.43 84 ASP A N 1
ATOM 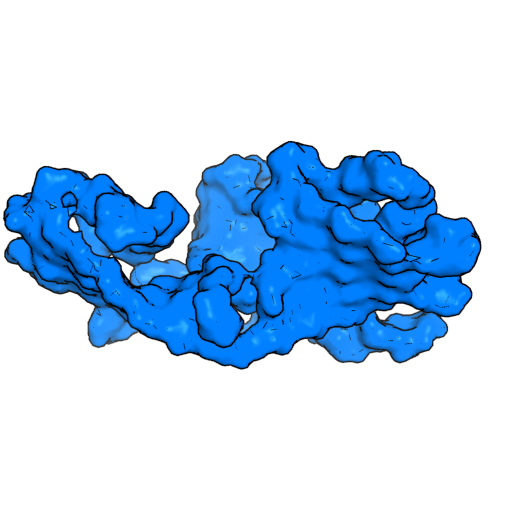620 C CA . ASP A 1 84 ? 9.010 -15.955 5.896 1.00 38.59 84 ASP A CA 1
ATOM 621 C C . ASP A 1 84 ? 8.514 -14.517 5.787 1.00 38.60 84 ASP A C 1
ATOM 622 O O . ASP A 1 84 ? 8.143 -13.905 6.785 1.00 39.67 84 ASP A O 1
ATOM 627 N N . GLY A 1 85 ? 8.506 -13.980 4.572 1.00 39.03 85 GLY A N 1
ATOM 628 C CA . GLY A 1 85 ? 8.035 -12.620 4.373 1.00 38.07 85 GLY A CA 1
ATOM 629 C C . GLY A 1 85 ? 9.115 -11.552 4.395 1.00 37.23 85 GLY A C 1
ATOM 630 O O . GLY A 1 85 ? 8.902 -10.439 3.914 1.00 37.64 85 GLY A O 1
ATOM 631 N N . SER A 1 86 ? 10.273 -11.878 4.957 1.00 34.04 86 SER A N 1
ATOM 632 C CA . SER A 1 86 ? 11.375 -10.924 5.022 1.00 32.69 86 SER A CA 1
ATOM 633 C C . SER A 1 86 ? 12.090 -10.888 3.676 1.00 30.56 86 SER A C 1
ATOM 634 O O . SER A 1 86 ? 11.841 -11.720 2.804 1.00 31.71 86 SER A O 1
ATOM 637 N N . PHE A 1 87 ? 12.979 -9.917 3.514 1.00 27.08 87 PHE A N 1
ATOM 638 C CA . PHE A 1 87 ? 13.753 -9.782 2.286 1.00 25.71 87 PHE A CA 1
ATOM 639 C C . PHE A 1 87 ? 15.223 -9.998 2.594 1.00 24.59 87 PHE A C 1
ATOM 640 O O . PHE A 1 87 ? 15.721 -9.528 3.619 1.00 26.27 87 PHE A O 1
ATOM 648 N N . SER A 1 88 ? 15.905 -10.722 1.715 1.00 23.94 88 SER A N 1
ATOM 649 C CA . SER A 1 88 ? 17.328 -10.980 1.866 1.00 25.39 88 SER A CA 1
ATOM 650 C C . SER A 1 88 ? 18.089 -10.136 0.840 1.00 26.65 88 SER A C 1
ATOM 651 O O . SER A 1 88 ? 17.557 -9.802 -0.228 1.00 26.11 88 SER A O 1
ATOM 654 N N . TYR A 1 89 ? 19.335 -9.808 1.170 1.00 27.16 89 TYR A N 1
ATOM 655 C CA . TYR A 1 89 ? 20.188 -8.967 0.330 1.00 27.22 89 TYR A CA 1
ATOM 656 C C . TYR A 1 89 ? 21.367 -9.694 -0.324 1.00 25.96 89 TYR A C 1
ATOM 657 O O . TYR A 1 89 ? 22.014 -10.523 0.304 1.00 24.99 89 TYR A O 1
ATOM 666 N N . ASP A 1 90 ? 21.652 -9.345 -1.577 1.00 25.32 90 ASP A N 1
ATOM 667 C CA . ASP A 1 90 ? 22.784 -9.898 -2.322 1.00 27.24 90 ASP A CA 1
ATOM 668 C C . ASP A 1 90 ? 23.332 -8.799 -3.232 1.00 25.74 90 ASP A C 1
ATOM 669 O O . ASP A 1 90 ? 22.569 -8.134 -3.934 1.00 27.51 90 ASP A O 1
ATOM 674 N N . PHE A 1 91 ? 24.645 -8.595 -3.199 1.00 25.44 91 PHE A N 1
ATOM 675 C CA . PHE A 1 91 ? 25.282 -7.582 -4.031 1.00 27.61 91 PHE A CA 1
ATOM 676 C C . PHE A 1 91 ? 26.116 -8.259 -5.113 1.00 29.85 91 PHE A C 1
ATOM 677 O O . PHE A 1 91 ? 26.922 -9.150 -4.830 1.00 31.24 91 PHE A O 1
ATOM 685 N N . GLN A 1 92 ? 25.919 -7.844 -6.357 1.00 31.97 92 GLN A N 1
ATOM 686 C CA . GLN A 1 92 ? 26.667 -8.426 -7.462 1.00 34.78 92 GLN A CA 1
ATOM 687 C C . GLN A 1 92 ? 27.430 -7.370 -8.243 1.00 36.21 92 GLN A C 1
ATOM 688 O O . GLN A 1 92 ? 26.875 -6.348 -8.645 1.00 34.33 92 GLN A O 1
ATOM 694 N N . GLU A 1 93 ? 28.711 -7.632 -8.462 1.00 39.06 93 GLU A N 1
ATOM 695 C CA . GLU A 1 93 ? 29.561 -6.700 -9.174 1.00 43.24 93 GLU A CA 1
ATOM 696 C C . GLU A 1 93 ? 30.313 -7.373 -10.318 1.00 44.63 93 GLU A C 1
ATOM 697 O O . GLU A 1 93 ? 30.902 -8.440 -10.147 1.00 45.16 93 GLU A O 1
ATOM 703 N N . ILE A 1 94 ? 30.279 -6.746 -11.487 1.00 45.34 94 ILE A N 1
ATOM 704 C CA . ILE A 1 94 ? 30.969 -7.262 -12.662 1.00 45.57 94 ILE A CA 1
ATOM 705 C C . ILE A 1 94 ? 32.204 -6.397 -12.903 1.00 46.97 94 ILE A C 1
ATOM 706 O O . ILE A 1 94 ? 32.122 -5.166 -12.912 1.00 45.55 94 ILE A O 1
ATOM 711 N N . SER A 1 95 ? 33.352 -7.037 -13.091 1.00 48.66 95 SER A N 1
ATOM 712 C CA . SER A 1 95 ? 34.578 -6.290 -13.332 1.00 50.87 95 SER A CA 1
ATOM 713 C C . SER A 1 95 ? 34.823 -6.178 -14.831 1.00 50.76 95 SER A C 1
ATOM 714 O O . SER A 1 95 ? 35.389 -7.085 -15.446 1.00 53.53 95 SER A O 1
ATOM 717 N N . GLY A 1 96 ? 34.372 -5.073 -15.417 1.00 49.09 96 GLY A N 1
ATOM 718 C CA . GLY A 1 96 ? 34.567 -4.857 -16.839 1.00 45.89 96 GLY A CA 1
ATOM 719 C C . GLY A 1 96 ? 36.035 -4.570 -17.087 1.00 43.92 96 GLY A C 1
ATOM 720 O O . GLY A 1 96 ? 36.893 -5.297 -16.594 1.00 42.23 96 GLY A O 1
ATOM 721 N N . GLU A 1 97 ? 36.339 -3.523 -17.847 1.00 42.33 97 GLU A N 1
ATOM 722 C CA . GLU A 1 97 ? 37.737 -3.188 -18.100 1.00 41.54 97 GLU A CA 1
ATOM 723 C C . GLU A 1 97 ? 37.987 -1.727 -17.766 1.00 38.92 97 GLU A C 1
ATOM 724 O O . GLU A 1 97 ? 37.101 -0.886 -17.920 1.00 36.82 97 GLU A O 1
ATOM 730 N N . TRP A 1 98 ? 39.198 -1.431 -17.310 1.00 35.82 98 TRP A N 1
ATOM 731 C CA . TRP A 1 98 ? 39.562 -0.063 -16.971 1.00 35.95 98 TRP A CA 1
ATOM 732 C C . TRP A 1 98 ? 40.510 0.488 -18.018 1.00 34.76 98 TRP A C 1
ATOM 733 O O . TRP A 1 98 ? 41.452 -0.190 -18.429 1.00 37.00 98 TRP A O 1
ATOM 744 N N . ARG A 1 99 ? 40.256 1.714 -18.456 1.00 33.73 99 ARG A N 1
ATOM 745 C CA . ARG A 1 99 ? 41.109 2.347 -19.452 1.00 33.03 99 ARG A CA 1
ATOM 746 C C . ARG A 1 99 ? 41.702 3.619 -18.873 1.00 32.48 99 ARG A C 1
ATOM 747 O O . ARG A 1 99 ? 41.086 4.289 -18.035 1.00 31.50 99 ARG A O 1
ATOM 755 N N . GLU A 1 100 ? 42.907 3.951 -19.310 1.00 29.78 100 GLU A N 1
ATOM 756 C CA . GLU A 1 100 ? 43.549 5.150 -18.812 1.00 30.36 100 GLU A CA 1
ATOM 757 C C . GLU A 1 100 ? 43.316 6.307 -19.754 1.00 28.84 100 GLU A C 1
ATOM 758 O O . GLU A 1 100 ? 43.355 6.150 -20.977 1.00 27.01 100 GLU A O 1
ATOM 764 N N . ILE A 1 101 ? 43.061 7.474 -19.178 1.00 27.43 101 ILE A N 1
ATOM 765 C CA . ILE A 1 101 ? 42.832 8.660 -19.975 1.00 28.09 101 ILE A CA 1
ATOM 766 C C . ILE A 1 101 ? 43.611 9.818 -19.352 1.00 27.73 101 ILE A C 1
ATOM 767 O O . ILE A 1 101 ? 43.628 10.016 -18.128 1.00 24.01 101 ILE A O 1
ATOM 772 N N . LEU A 1 102 ? 44.274 10.575 -20.211 1.00 26.47 102 LEU A N 1
ATOM 773 C CA . LEU A 1 102 ? 45.085 11.689 -19.766 1.00 28.60 102 LEU A CA 1
ATOM 774 C C . LEU A 1 102 ? 44.414 13.025 -20.089 1.00 30.29 102 LEU A C 1
ATOM 775 O O . LEU A 1 102 ? 44.157 13.337 -21.249 1.00 29.94 102 LEU A O 1
ATOM 780 N N . PHE A 1 103 ? 44.109 13.801 -19.056 1.00 29.42 103 PHE A N 1
ATOM 781 C CA . PHE A 1 103 ? 43.497 15.103 -19.268 1.00 29.60 103 PHE A CA 1
ATOM 782 C C . PHE A 1 103 ? 44.594 16.143 -19.099 1.00 31.02 103 PHE A C 1
ATOM 783 O O . PHE A 1 103 ? 45.048 16.410 -17.985 1.00 29.82 103 PHE A O 1
ATOM 791 N N . SER A 1 104 ? 45.027 16.717 -20.215 1.00 32.19 104 SER A N 1
ATOM 792 C CA . SER A 1 104 ? 46.088 17.715 -20.195 1.00 35.19 104 SER A CA 1
ATOM 793 C C . SER A 1 104 ? 45.628 19.051 -20.761 1.00 37.09 104 SER A C 1
ATOM 794 O O . SER A 1 104 ? 44.833 19.100 -21.704 1.00 36.84 104 SER A O 1
ATOM 797 N N . GLY A 1 105 ? 46.140 20.132 -20.187 1.00 38.50 105 GLY A N 1
ATOM 798 C CA . GLY A 1 105 ? 45.774 21.458 -20.644 1.00 42.21 105 GLY A CA 1
ATOM 799 C C . GLY A 1 105 ? 46.820 22.483 -20.263 1.00 44.04 105 GLY A C 1
ATOM 800 O O . GLY A 1 105 ? 47.815 22.161 -19.616 1.00 44.29 105 GLY A O 1
ATOM 801 N N . GLU A 1 106 ? 46.595 23.727 -20.659 1.00 46.94 106 GLU A N 1
ATOM 802 C CA . GLU A 1 106 ? 47.528 24.800 -20.357 1.00 49.85 106 GLU A CA 1
ATOM 803 C C . GLU A 1 106 ? 46.756 25.895 -19.638 1.00 51.14 106 GLU A C 1
ATOM 804 O O . GLU A 1 106 ? 45.544 26.015 -19.811 1.00 50.44 106 GLU A O 1
ATOM 810 N N . ILE A 1 107 ? 47.444 26.682 -18.819 1.00 52.82 107 ILE A N 1
ATOM 811 C CA . ILE A 1 107 ? 46.773 27.767 -18.115 1.00 55.14 107 ILE A CA 1
ATOM 812 C C . ILE A 1 107 ? 46.715 29.000 -19.018 1.00 56.13 107 ILE A C 1
ATOM 813 O O . ILE A 1 107 ? 47.748 29.587 -19.339 1.00 55.29 107 ILE A O 1
ATOM 818 N N . ASN A 1 108 ? 45.505 29.361 -19.443 1.00 58.22 108 ASN A N 1
ATOM 819 C CA . ASN A 1 108 ? 45.253 30.537 -20.288 1.00 59.09 108 ASN A CA 1
ATOM 820 C C . ASN A 1 108 ? 43.898 31.026 -19.809 1.00 58.22 108 ASN A C 1
ATOM 821 O O . ASN A 1 108 ? 43.474 32.149 -20.074 1.00 59.12 108 ASN A O 1
ATOM 826 N N . GLY A 1 109 ? 43.209 30.110 -19.148 1.00 57.23 109 GLY A N 1
ATOM 827 C CA . GLY A 1 109 ? 41.947 30.396 -18.509 1.00 55.18 109 GLY A CA 1
ATOM 828 C C . GLY A 1 109 ? 42.555 30.096 -17.157 1.00 53.49 109 GLY A C 1
ATOM 829 O O . GLY A 1 109 ? 43.784 30.086 -17.053 1.00 53.12 109 GLY A O 1
ATOM 830 N N . SER A 1 110 ? 41.766 29.860 -16.124 1.00 51.50 110 SER A N 1
ATOM 831 C CA . SER A 1 110 ? 42.372 29.516 -14.846 1.00 49.21 110 SER A CA 1
ATOM 832 C C . SER A 1 110 ? 42.411 27.990 -14.864 1.00 47.07 110 SER A C 1
ATOM 833 O O . SER A 1 110 ? 41.831 27.376 -15.762 1.00 45.84 110 SER A O 1
ATOM 836 N N . PHE A 1 111 ? 43.087 27.371 -13.901 1.00 45.02 111 PHE A N 1
ATOM 837 C CA . PHE A 1 111 ? 43.138 25.913 -13.883 1.00 42.97 111 PHE A CA 1
ATOM 838 C C . PHE A 1 111 ? 41.744 25.298 -13.986 1.00 41.25 111 PHE A C 1
ATOM 839 O O . PHE A 1 111 ? 41.510 24.415 -14.809 1.00 40.27 111 PHE A O 1
ATOM 847 N N . SER A 1 112 ? 40.821 25.765 -13.151 1.00 41.67 112 SER A N 1
ATOM 848 C CA . SER A 1 112 ? 39.460 25.231 -13.151 1.00 42.22 112 SER A CA 1
ATOM 849 C C . SER A 1 112 ? 38.780 25.288 -14.514 1.00 41.70 112 SER A C 1
ATOM 850 O O . SER A 1 112 ? 38.202 24.298 -14.967 1.00 41.61 112 SER A O 1
ATOM 853 N N . VAL A 1 113 ? 38.855 26.444 -15.164 1.00 40.98 113 VAL A N 1
ATOM 854 C CA . VAL A 1 113 ? 38.240 26.632 -16.473 1.00 40.15 113 VAL A CA 1
ATOM 855 C C . VAL A 1 113 ? 38.878 25.730 -17.519 1.00 38.11 113 VAL A C 1
ATOM 856 O O . VAL A 1 113 ? 38.184 25.036 -18.265 1.00 36.50 113 VAL A O 1
ATOM 860 N N . SER A 1 114 ? 40.206 25.750 -17.563 1.00 36.77 114 SER A N 1
ATOM 861 C CA . SER A 1 114 ? 40.963 24.941 -18.508 1.00 37.49 114 SER A CA 1
ATOM 862 C C . SER A 1 114 ? 40.750 23.445 -18.273 1.00 36.74 114 SER A C 1
ATOM 863 O O . SER A 1 114 ? 40.725 22.657 -19.220 1.00 37.61 114 SER A O 1
ATOM 866 N N . ALA A 1 115 ? 40.599 23.062 -17.007 1.00 35.10 115 ALA A N 1
ATOM 867 C CA . ALA A 1 115 ? 40.384 21.664 -16.635 1.00 33.44 115 ALA A CA 1
ATOM 868 C C . ALA A 1 115 ? 39.009 21.196 -17.109 1.00 34.67 115 ALA A C 1
ATOM 869 O O . ALA A 1 115 ? 38.858 20.080 -17.618 1.00 32.28 115 ALA A O 1
ATOM 871 N N . ARG A 1 116 ? 38.006 22.053 -16.933 1.00 35.37 116 ARG A N 1
ATOM 872 C CA . ARG A 1 116 ? 36.649 21.731 -17.357 1.00 36.98 116 ARG A CA 1
ATOM 873 C C . ARG A 1 116 ? 36.582 21.658 -18.883 1.00 37.82 116 ARG A C 1
ATOM 874 O O . ARG A 1 116 ? 35.933 20.775 -19.446 1.00 37.39 116 ARG A O 1
ATOM 882 N N . ARG A 1 117 ? 37.264 22.580 -19.555 1.00 39.56 117 ARG A N 1
ATOM 883 C CA . ARG A 1 117 ? 37.256 22.600 -21.016 1.00 41.10 117 ARG A CA 1
ATOM 884 C C . ARG A 1 117 ? 37.878 21.356 -21.644 1.00 41.25 117 ARG A C 1
ATOM 885 O O . ARG A 1 117 ? 37.499 20.960 -22.753 1.00 40.74 117 ARG A O 1
ATOM 893 N N . VAL A 1 118 ? 38.820 20.732 -20.940 1.00 39.12 118 VAL A N 1
ATOM 894 C CA . VAL A 1 118 ? 39.476 19.542 -21.466 1.00 38.81 118 VAL A CA 1
ATOM 895 C C . VAL A 1 118 ? 38.768 18.232 -21.094 1.00 37.27 118 VAL A C 1
ATOM 896 O O . VAL A 1 118 ? 39.231 17.150 -21.459 1.00 39.24 118 VAL A O 1
ATOM 900 N N . GLY A 1 119 ? 37.658 18.315 -20.365 1.00 35.43 119 GLY A N 1
ATOM 901 C CA . GLY A 1 119 ? 36.935 17.097 -20.027 1.00 35.05 119 GLY A CA 1
ATOM 902 C C . GLY A 1 119 ? 36.732 16.731 -18.566 1.00 33.62 119 GLY A C 1
ATOM 903 O O . GLY A 1 119 ? 35.882 15.902 -18.250 1.00 33.73 119 GLY A O 1
ATOM 904 N N . LEU A 1 120 ? 37.505 17.323 -17.667 1.00 32.83 120 LEU A N 1
ATOM 905 C CA . LEU A 1 120 ? 37.352 17.016 -16.249 1.00 32.48 120 LEU A CA 1
ATOM 906 C C . LEU A 1 120 ? 36.039 17.592 -15.715 1.00 33.60 120 LEU A C 1
ATOM 907 O O . LEU A 1 120 ? 35.593 18.651 -16.162 1.00 31.44 120 LEU A O 1
ATOM 912 N N . THR A 1 121 ? 35.425 16.893 -14.764 1.00 32.91 121 THR A N 1
ATOM 913 C CA . THR A 1 121 ? 34.172 17.347 -14.171 1.00 33.67 121 THR A CA 1
ATOM 914 C C . THR A 1 121 ? 34.445 18.277 -12.991 1.00 34.34 121 THR A C 1
ATOM 915 O O . THR A 1 121 ? 35.597 18.447 -12.568 1.00 34.17 121 THR A O 1
ATOM 919 N N . SER A 1 122 ? 33.379 18.868 -12.460 1.00 33.74 122 SER A N 1
ATOM 920 C CA . SER A 1 122 ? 33.493 19.771 -11.321 1.00 34.57 122 SER A CA 1
ATOM 921 C C . SER A 1 122 ? 34.047 19.023 -10.116 1.00 33.79 122 SER A C 1
ATOM 922 O O . SER A 1 122 ? 34.924 19.532 -9.413 1.00 31.93 122 SER A O 1
ATOM 925 N N . SER A 1 123 ? 33.530 17.817 -9.881 1.00 32.53 123 SER A N 1
ATOM 926 C CA . SER A 1 123 ? 33.982 17.010 -8.749 1.00 34.37 123 SER A CA 1
ATOM 927 C C . SER A 1 123 ? 35.453 16.619 -8.898 1.00 32.06 123 SER A C 1
ATOM 928 O O . SER A 1 123 ? 36.192 16.577 -7.916 1.00 33.17 123 SER A O 1
ATOM 931 N N . GLN A 1 124 ? 35.878 16.334 -10.124 1.00 29.81 124 GLN A N 1
ATOM 932 C CA . GLN A 1 124 ? 37.272 15.977 -10.356 1.00 29.47 124 GLN A CA 1
ATOM 933 C C . GLN A 1 124 ? 38.152 17.194 -10.088 1.00 28.83 124 GLN A C 1
ATOM 934 O O . GLN A 1 124 ? 39.222 17.070 -9.495 1.00 28.76 124 GLN A O 1
ATOM 940 N N . VAL A 1 125 ? 37.691 18.369 -10.509 1.00 28.53 125 VAL A N 1
ATOM 941 C CA . VAL A 1 125 ? 38.444 19.600 -10.288 1.00 29.43 125 VAL A CA 1
ATOM 942 C C . VAL A 1 125 ? 38.533 19.867 -8.786 1.00 29.51 125 VAL A C 1
ATOM 943 O O . VAL A 1 125 ? 39.585 20.263 -8.275 1.00 30.43 125 VAL A O 1
ATOM 947 N N . ALA A 1 126 ? 37.427 19.641 -8.081 1.00 30.23 126 ALA A N 1
ATOM 948 C CA . ALA A 1 126 ? 37.393 19.840 -6.637 1.00 29.87 126 ALA A CA 1
ATOM 949 C C . ALA A 1 126 ? 38.381 18.882 -5.966 1.00 31.28 126 ALA A C 1
ATOM 950 O O . ALA A 1 126 ? 39.159 19.285 -5.103 1.00 31.78 126 ALA A O 1
ATOM 952 N N . ASN A 1 127 ? 38.350 17.616 -6.370 1.00 31.40 127 ASN A N 1
ATOM 953 C CA . ASN A 1 127 ? 39.254 16.615 -5.803 1.00 31.02 127 ASN A CA 1
ATOM 954 C C . ASN A 1 127 ? 40.698 17.060 -6.022 1.00 27.94 127 ASN A C 1
ATOM 955 O O . ASN A 1 127 ? 41.526 17.005 -5.111 1.00 28.01 127 ASN A O 1
ATOM 960 N N . ILE A 1 128 ? 40.992 17.520 -7.232 1.00 27.81 128 ILE A N 1
ATOM 961 C CA . ILE A 1 128 ? 42.337 17.979 -7.565 1.00 28.01 128 ILE A CA 1
ATOM 962 C C . ILE A 1 128 ? 42.778 19.172 -6.715 1.00 28.97 128 ILE A C 1
ATOM 963 O O . ILE A 1 128 ? 43.864 19.154 -6.126 1.00 28.31 128 ILE A O 1
ATOM 968 N N . THR A 1 129 ? 41.947 20.209 -6.646 1.00 29.20 129 THR A N 1
ATOM 969 C CA . THR A 1 129 ? 42.310 21.384 -5.860 1.00 31.60 129 THR A CA 1
ATOM 970 C C . THR A 1 129 ? 42.447 21.029 -4.381 1.00 33.81 129 THR A C 1
ATOM 971 O O . THR A 1 129 ? 43.286 21.593 -3.679 1.00 36.72 129 THR A O 1
ATOM 975 N N . GLN A 1 130 ? 41.636 20.080 -3.922 1.00 35.20 130 GLN A N 1
ATOM 976 C CA . GLN A 1 130 ? 41.678 19.631 -2.530 1.00 36.10 130 GLN A CA 1
ATOM 977 C C . GLN A 1 130 ? 43.020 18.968 -2.233 1.00 33.85 130 GLN A C 1
ATOM 978 O O . GLN A 1 130 ? 43.714 19.343 -1.295 1.00 33.31 130 GLN A O 1
ATOM 984 N N . VAL A 1 131 ? 43.381 17.981 -3.048 1.00 32.53 131 VAL A N 1
ATOM 985 C CA . VAL A 1 131 ? 44.635 17.256 -2.883 1.00 30.52 131 VAL A CA 1
ATOM 986 C C . VAL A 1 131 ? 45.871 18.150 -2.951 1.00 30.97 131 VAL A C 1
ATOM 987 O O . VAL A 1 131 ? 46.780 18.022 -2.133 1.00 30.26 131 VAL A O 1
ATOM 991 N N . MET A 1 132 ? 45.900 19.056 -3.921 1.00 32.27 132 MET A N 1
ATOM 992 C CA . MET A 1 132 ? 47.056 19.930 -4.117 1.00 34.76 132 MET A CA 1
ATOM 993 C C . MET A 1 132 ? 47.062 21.265 -3.364 1.00 37.40 132 MET A C 1
ATOM 994 O O . MET A 1 132 ? 47.992 22.055 -3.533 1.00 37.26 132 MET A O 1
ATOM 999 N N . LYS A 1 133 ? 46.059 21.517 -2.530 1.00 39.51 133 LYS A N 1
ATOM 1000 C CA . LYS A 1 133 ? 45.977 22.804 -1.830 1.00 42.82 133 LYS A CA 1
ATOM 1001 C C . LYS A 1 133 ? 47.223 23.299 -1.088 1.00 43.67 133 LYS A C 1
ATOM 1002 O O . LYS A 1 133 ? 47.504 24.495 -1.091 1.00 44.54 133 LYS A O 1
ATOM 1008 N N . ASP A 1 134 ? 47.972 22.402 -0.459 1.00 45.27 134 ASP A N 1
ATOM 1009 C CA . ASP A 1 134 ? 49.168 22.816 0.270 1.00 46.91 134 ASP A CA 1
ATOM 1010 C C . ASP A 1 134 ? 50.401 22.952 -0.618 1.00 47.33 134 ASP A C 1
ATOM 1011 O O . ASP A 1 134 ? 51.334 23.689 -0.293 1.00 47.32 134 ASP A O 1
ATOM 1016 N N . LYS A 1 135 ? 50.406 22.244 -1.741 1.00 47.05 135 LYS A N 1
ATOM 1017 C CA . LYS A 1 135 ? 51.539 22.296 -2.653 1.00 46.65 135 LYS A CA 1
ATOM 1018 C C . LYS A 1 135 ? 51.352 23.380 -3.711 1.00 46.55 135 LYS A C 1
ATOM 1019 O O . LYS A 1 135 ? 52.325 23.840 -4.308 1.00 46.82 135 LYS A O 1
ATOM 1025 N N . ILE A 1 136 ? 50.106 23.794 -3.933 1.00 44.77 136 ILE A N 1
ATOM 1026 C CA . ILE A 1 136 ? 49.812 24.817 -4.933 1.00 44.68 136 ILE A CA 1
ATOM 1027 C C . ILE A 1 136 ? 48.803 25.867 -4.468 1.00 46.16 136 ILE A C 1
ATOM 1028 O O . ILE A 1 136 ? 47.759 25.539 -3.904 1.00 44.96 136 ILE A O 1
ATOM 1033 N N . ASP A 1 137 ? 49.133 27.132 -4.713 1.00 48.00 137 ASP A N 1
ATOM 1034 C CA . ASP A 1 137 ? 48.256 28.247 -4.374 1.00 50.35 137 ASP A CA 1
ATOM 1035 C C . ASP A 1 137 ? 47.548 28.558 -5.686 1.00 50.31 137 ASP A C 1
ATOM 1036 O O . ASP A 1 137 ? 48.106 29.240 -6.546 1.00 50.00 137 ASP A O 1
ATOM 1041 N N . PHE A 1 138 ? 46.329 28.046 -5.844 1.00 51.03 138 PHE A N 1
ATOM 1042 C CA . PHE A 1 138 ? 45.568 28.257 -7.071 1.00 52.18 138 PHE A CA 1
ATOM 1043 C C . PHE A 1 138 ? 45.139 29.704 -7.291 1.00 54.79 138 PHE A C 1
ATOM 1044 O O . PHE A 1 138 ? 44.220 29.984 -8.064 1.00 54.73 138 PHE A O 1
ATOM 1052 N N . SER A 1 139 ? 45.826 30.622 -6.622 1.00 58.00 139 SER A N 1
ATOM 1053 C CA . SER A 1 139 ? 45.530 32.041 -6.741 1.00 60.93 139 SER A CA 1
ATOM 1054 C C . SER A 1 139 ? 46.766 32.801 -7.218 1.00 62.18 139 SER A C 1
ATOM 1055 O O . SER A 1 139 ? 46.657 33.780 -7.955 1.00 63.18 139 SER A O 1
ATOM 1058 N N . ARG A 1 140 ? 47.941 32.338 -6.802 1.00 63.24 140 ARG A N 1
ATOM 1059 C CA . ARG A 1 140 ? 49.192 32.994 -7.159 1.00 64.36 140 ARG A CA 1
ATOM 1060 C C . ARG A 1 140 ? 49.990 32.315 -8.273 1.00 65.22 140 ARG A C 1
ATOM 1061 O O . ARG A 1 140 ? 50.600 32.992 -9.105 1.00 65.88 140 ARG A O 1
ATOM 1063 N N . SER A 1 141 ? 49.991 30.985 -8.282 1.00 65.41 141 SER A N 1
ATOM 1064 C CA . SER A 1 141 ? 50.729 30.214 -9.282 1.00 65.38 141 SER A CA 1
ATOM 1065 C C . SER A 1 141 ? 49.974 30.143 -10.597 1.00 65.54 141 SER A C 1
ATOM 1066 O O . SER A 1 141 ? 49.282 29.156 -10.890 1.00 65.85 141 SER A O 1
ATOM 1069 N N . LEU A 1 142 ? 50.119 31.209 -11.369 1.00 65.86 142 LEU A N 1
ATOM 1070 C CA . LEU A 1 142 ? 49.449 31.317 -12.632 1.00 65.73 142 LEU A CA 1
ATOM 1071 C C . LEU A 1 142 ? 50.430 31.602 -13.748 1.00 65.66 142 LEU A C 1
ATOM 1072 O O . LEU A 1 142 ? 51.254 32.570 -13.726 1.00 65.65 142 LEU A O 1
ATOM 1074 N N . ARG A 1 143 ? 50.181 30.796 -14.738 1.00 65.01 143 ARG A N 1
ATOM 1075 C CA . ARG A 1 143 ? 50.884 30.549 -15.999 1.00 64.26 143 ARG A CA 1
ATOM 1076 C C . ARG A 1 143 ? 51.373 31.365 -17.218 1.00 63.75 143 ARG A C 1
ATOM 1077 O O . ARG A 1 143 ? 51.661 32.603 -17.278 1.00 63.49 143 ARG A O 1
ATOM 1079 N N . ALA A 1 144 ? 51.305 30.511 -18.244 1.00 63.23 144 ALA A N 1
ATOM 1080 C CA . ALA A 1 144 ? 51.855 30.729 -19.546 1.00 62.21 144 ALA A CA 1
ATOM 1081 C C . ALA A 1 144 ? 51.441 29.447 -20.333 1.00 61.50 144 ALA A C 1
ATOM 1082 O O . ALA A 1 144 ? 51.354 29.375 -21.573 1.00 61.83 144 ALA A O 1
ATOM 1084 N N . ASP A 1 146 ? 51.940 27.835 -17.727 1.00 49.22 146 ASP A N 1
ATOM 1085 C CA . ASP A 1 146 ? 52.005 26.594 -16.961 1.00 49.52 146 ASP A CA 1
ATOM 1086 C C . ASP A 1 146 ? 50.963 25.603 -17.480 1.00 47.82 146 ASP A C 1
ATOM 1087 O O . ASP A 1 146 ? 49.920 26.003 -18.001 1.00 46.44 146 ASP A O 1
ATOM 1092 N N . ARG A 1 147 ? 51.254 24.311 -17.354 1.00 46.27 147 ARG A N 1
ATOM 1093 C CA . ARG A 1 147 ? 50.326 23.280 -17.799 1.00 44.79 147 ARG A CA 1
ATOM 1094 C C . ARG A 1 147 ? 50.163 22.173 -16.758 1.00 41.97 147 ARG A C 1
ATOM 1095 O O . ARG A 1 147 ? 50.886 22.130 -15.765 1.00 40.85 147 ARG A O 1
ATOM 1103 N N . PHE A 1 148 ? 49.190 21.293 -16.993 1.00 39.24 148 PHE A N 1
ATOM 1104 C CA . PHE A 1 148 ? 48.878 20.178 -16.094 1.00 35.71 148 PHE A CA 1
ATOM 1105 C C . PHE A 1 148 ? 48.541 18.898 -16.867 1.00 35.06 148 PHE A C 1
ATOM 1106 O O . PHE A 1 148 ? 48.144 18.949 -18.033 1.00 33.78 148 PHE A O 1
ATOM 1114 N N . ASP A 1 149 ? 48.695 17.755 -16.203 1.00 31.29 149 ASP A N 1
ATOM 1115 C CA . ASP A 1 149 ? 48.396 16.448 -16.789 1.00 30.05 149 ASP A CA 1
ATOM 1116 C C . ASP A 1 149 ? 47.760 15.622 -15.683 1.00 25.93 149 ASP A C 1
ATOM 1117 O O . ASP A 1 149 ? 48.363 15.444 -14.629 1.00 25.52 149 ASP A O 1
ATOM 1122 N N . ILE A 1 150 ? 46.555 15.120 -15.927 1.00 22.80 150 ILE A N 1
ATOM 1123 C CA . ILE A 1 150 ? 45.829 14.322 -14.949 1.00 20.08 150 ILE A CA 1
ATOM 1124 C C . ILE A 1 150 ? 45.591 12.921 -15.502 1.00 20.71 150 ILE A C 1
ATOM 1125 O O . ILE A 1 150 ? 44.964 12.770 -16.550 1.00 19.87 150 ILE A O 1
ATOM 1130 N N . LEU A 1 151 ? 46.084 11.899 -14.811 1.00 19.70 151 LEU A N 1
ATOM 1131 C CA . LEU A 1 151 ? 45.864 10.522 -15.272 1.00 18.75 151 LEU A CA 1
ATOM 1132 C C . LEU A 1 151 ? 44.650 9.945 -14.548 1.00 18.67 151 LEU A C 1
ATOM 1133 O O . LEU A 1 151 ? 44.638 9.850 -13.320 1.00 20.14 151 LEU A O 1
ATOM 1138 N N . VAL A 1 152 ? 43.625 9.578 -15.315 1.00 15.94 152 VAL A N 1
ATOM 1139 C CA . VAL A 1 152 ? 42.404 9.014 -14.764 1.00 19.77 152 VAL A CA 1
ATOM 1140 C C . VAL A 1 152 ? 42.161 7.598 -15.302 1.00 21.01 152 VAL A C 1
ATOM 1141 O O . VAL A 1 152 ? 42.525 7.274 -16.433 1.00 20.44 152 VAL A O 1
ATOM 1145 N N . LYS A 1 153 ? 41.566 6.761 -14.467 1.00 22.21 153 LYS A N 1
ATOM 1146 C CA . LYS A 1 153 ? 41.219 5.404 -14.849 1.00 26.14 153 LYS A CA 1
ATOM 1147 C C . LYS A 1 153 ? 39.709 5.422 -14.990 1.00 25.99 153 LYS A C 1
ATOM 1148 O O . LYS A 1 153 ? 39.006 5.867 -14.084 1.00 24.45 153 LYS A O 1
ATOM 1154 N N . GLN A 1 154 ? 39.215 4.964 -16.135 1.00 26.31 154 GLN A N 1
ATOM 1155 C CA . GLN A 1 154 ? 37.777 4.924 -16.385 1.00 26.46 154 GLN A CA 1
ATOM 1156 C C . GLN A 1 154 ? 37.332 3.487 -16.591 1.00 24.83 154 GLN A C 1
ATOM 1157 O O . GLN A 1 154 ? 37.928 2.758 -17.376 1.00 24.34 154 GLN A O 1
ATOM 1163 N N . GLN A 1 155 ? 36.281 3.082 -15.888 1.00 24.56 155 GLN A N 1
ATOM 1164 C CA . GLN A 1 155 ? 35.787 1.724 -16.024 1.00 26.30 155 GLN A CA 1
ATOM 1165 C C . GLN A 1 155 ? 34.764 1.647 -17.145 1.00 27.46 155 GLN A C 1
ATOM 1166 O O . GLN A 1 155 ? 33.886 2.507 -17.274 1.00 25.80 155 GLN A O 1
ATOM 1172 N N . TYR A 1 156 ? 34.910 0.620 -17.971 1.00 28.99 156 TYR A N 1
ATOM 1173 C CA . TYR A 1 156 ? 34.006 0.378 -19.085 1.00 29.20 156 TYR A CA 1
ATOM 1174 C C . TYR A 1 156 ? 33.463 -1.039 -18.984 1.00 29.84 156 TYR A C 1
ATOM 1175 O O . TYR A 1 156 ? 34.005 -1.874 -18.270 1.00 27.13 156 TYR A O 1
ATOM 1184 N N . LEU A 1 157 ? 32.366 -1.280 -19.684 1.00 31.58 157 LEU A N 1
ATOM 1185 C CA . LEU A 1 157 ? 31.760 -2.597 -19.756 1.00 34.70 157 LEU A CA 1
ATOM 1186 C C . LEU A 1 157 ? 31.617 -2.754 -21.254 1.00 34.70 157 LEU A C 1
ATOM 1187 O O . LEU A 1 157 ? 30.771 -2.110 -21.870 1.00 34.40 157 LEU A O 1
ATOM 1192 N N . GLY A 1 158 ? 32.453 -3.595 -21.845 1.00 36.66 158 GLY A N 1
ATOM 1193 C CA . GLY A 1 158 ? 32.399 -3.738 -23.282 1.00 38.85 158 GLY A CA 1
ATOM 1194 C C . GLY A 1 158 ? 32.744 -2.371 -23.845 1.00 40.27 158 GLY A C 1
ATOM 1195 O O . GLY A 1 158 ? 33.805 -1.824 -23.549 1.00 40.48 158 GLY A O 1
ATOM 1196 N N . GLU A 1 159 ? 31.830 -1.795 -24.615 1.00 41.54 159 GLU A N 1
ATOM 1197 C CA . GLU A 1 159 ? 32.054 -0.493 -25.230 1.00 42.50 159 GLU A CA 1
ATOM 1198 C C . GLU A 1 159 ? 31.341 0.633 -24.487 1.00 42.45 159 GLU A C 1
ATOM 1199 O O . GLU A 1 159 ? 31.372 1.790 -24.915 1.00 40.87 159 GLU A O 1
ATOM 1205 N N . HIS A 1 160 ? 30.708 0.294 -23.369 1.00 40.27 160 HIS A N 1
ATOM 1206 C CA . HIS A 1 160 ? 29.972 1.276 -22.592 1.00 38.97 160 HIS A CA 1
ATOM 1207 C C . HIS A 1 160 ? 30.712 1.771 -21.359 1.00 36.56 160 HIS A C 1
ATOM 1208 O O . HIS A 1 160 ? 31.265 0.987 -20.586 1.00 33.46 160 HIS A O 1
ATOM 1215 N N . ASN A 1 161 ? 30.715 3.089 -21.200 1.00 33.69 161 ASN A N 1
ATOM 1216 C CA . ASN A 1 161 ? 31.352 3.737 -20.068 1.00 32.65 161 ASN A CA 1
ATOM 1217 C C . ASN A 1 161 ? 30.392 3.553 -18.895 1.00 30.89 161 ASN A C 1
ATOM 1218 O O . ASN A 1 161 ? 29.213 3.892 -18.987 1.00 30.62 161 ASN A O 1
ATOM 1223 N N . THR A 1 162 ? 30.894 2.994 -17.801 1.00 28.29 162 THR A N 1
ATOM 1224 C CA . THR A 1 162 ? 30.062 2.748 -16.625 1.00 28.31 162 THR A CA 1
ATOM 1225 C C . THR A 1 162 ? 29.819 4.019 -15.824 1.00 27.62 162 THR A C 1
ATOM 1226 O O . THR A 1 162 ? 28.861 4.108 -15.061 1.00 29.89 162 THR A O 1
ATOM 1230 N N . GLY A 1 163 ? 30.683 5.008 -16.010 1.00 28.42 163 GLY A N 1
ATOM 1231 C CA . GLY A 1 163 ? 30.550 6.243 -15.264 1.00 27.32 163 GLY A CA 1
ATOM 1232 C C . GLY A 1 163 ? 31.475 6.237 -14.057 1.00 28.14 163 GLY A C 1
ATOM 1233 O O . GLY A 1 163 ? 31.672 7.266 -13.402 1.00 30.21 163 GLY A O 1
ATOM 1234 N N . ASN A 1 164 ? 32.042 5.073 -13.758 1.00 24.79 164 ASN A N 1
ATOM 1235 C CA . ASN A 1 164 ? 32.957 4.932 -12.637 1.00 23.11 164 ASN A CA 1
ATOM 1236 C C . ASN A 1 164 ? 34.350 5.364 -13.095 1.00 24.25 164 ASN A C 1
ATOM 1237 O O . ASN A 1 164 ? 34.793 4.983 -14.175 1.00 20.86 164 ASN A O 1
ATOM 1242 N N . SER A 1 165 ? 35.030 6.171 -12.279 1.00 21.94 165 SER A N 1
ATOM 1243 C CA . SER A 1 165 ? 36.371 6.641 -12.619 1.00 21.83 165 SER A CA 1
ATOM 1244 C C . SER A 1 165 ? 37.143 7.003 -11.360 1.00 21.63 165 SER A C 1
ATOM 1245 O O . SER A 1 165 ? 36.551 7.199 -10.299 1.00 20.56 165 SER A O 1
ATOM 1248 N N . GLU A 1 166 ? 38.462 7.111 -11.497 1.00 22.35 166 GLU A N 1
ATOM 1249 C CA . GLU A 1 166 ? 39.321 7.460 -10.366 1.00 23.49 166 GLU A CA 1
ATOM 1250 C C . GLU A 1 166 ? 40.600 8.128 -10.854 1.00 23.44 166 GLU A C 1
ATOM 1251 O O . GLU A 1 166 ? 41.245 7.654 -11.797 1.00 24.35 166 GLU A O 1
ATOM 1257 N N . ILE A 1 167 ? 40.946 9.249 -10.233 1.00 19.68 167 ILE A N 1
ATOM 1258 C CA . ILE A 1 167 ? 42.163 9.972 -10.585 1.00 20.41 167 ILE A CA 1
ATOM 1259 C C . ILE A 1 167 ? 43.318 9.223 -9.935 1.00 20.84 167 ILE A C 1
ATOM 1260 O O . ILE A 1 167 ? 43.279 8.939 -8.732 1.00 20.04 167 ILE A O 1
ATOM 1265 N N . LYS A 1 168 ? 44.348 8.917 -10.719 1.00 20.64 168 LYS A N 1
ATOM 1266 C CA . LYS A 1 168 ? 45.492 8.177 -10.207 1.00 22.50 168 LYS A CA 1
ATOM 1267 C C . LYS A 1 168 ? 46.747 9.023 -10.043 1.00 20.83 168 LYS A C 1
ATOM 1268 O O . LYS A 1 168 ? 47.581 8.743 -9.181 1.00 21.36 168 LYS A O 1
ATOM 1274 N N . ALA A 1 169 ? 46.880 10.055 -10.864 1.00 19.27 169 ALA A N 1
ATOM 1275 C CA . ALA A 1 169 ? 48.046 10.916 -10.798 1.00 20.93 169 ALA A CA 1
ATOM 1276 C C . ALA A 1 169 ? 47.705 12.348 -11.196 1.00 22.66 169 ALA A C 1
ATOM 1277 O O . ALA A 1 169 ? 46.841 12.589 -12.041 1.00 20.67 169 ALA A O 1
ATOM 1279 N N . ILE A 1 170 ? 48.414 13.287 -10.583 1.00 22.22 170 ILE A N 1
ATOM 1280 C CA . ILE A 1 170 ? 48.208 14.707 -10.823 1.00 25.93 170 ILE A CA 1
ATOM 1281 C C . ILE A 1 170 ? 49.585 15.345 -10.951 1.00 27.70 170 ILE A C 1
ATOM 1282 O O . ILE A 1 170 ? 50.426 15.182 -10.069 1.00 29.24 170 ILE A O 1
ATOM 1287 N N . SER A 1 171 ? 49.834 16.053 -12.045 1.00 30.37 171 SER A N 1
ATOM 1288 C CA . SER A 1 171 ? 51.132 16.699 -12.197 1.00 32.32 171 SER A CA 1
ATOM 1289 C C . SER A 1 171 ? 50.989 18.061 -12.854 1.00 33.58 171 SER A C 1
ATOM 1290 O O . SER A 1 171 ? 50.272 18.214 -13.842 1.00 32.22 171 SER A O 1
ATOM 1293 N N . PHE A 1 172 ? 51.672 19.050 -12.288 1.00 33.41 172 PHE A N 1
ATOM 1294 C CA . PHE A 1 172 ? 51.638 20.402 -12.819 1.00 35.25 172 PHE A CA 1
ATOM 1295 C C . PHE A 1 172 ? 53.024 20.824 -13.289 1.00 36.96 172 PHE A C 1
ATOM 1296 O O . PHE A 1 172 ? 54.009 20.685 -12.565 1.00 37.04 172 PHE A O 1
ATOM 1304 N N . LYS A 1 173 ? 53.095 21.323 -14.515 1.00 39.71 173 LYS A N 1
ATOM 1305 C CA . LYS A 1 173 ? 54.355 21.799 -15.064 1.00 44.27 173 LYS A CA 1
ATOM 1306 C C . LYS A 1 173 ? 54.327 23.300 -14.785 1.00 44.75 173 LYS A C 1
ATOM 1307 O O . LYS A 1 173 ? 53.761 24.074 -15.554 1.00 45.10 173 LYS A O 1
ATOM 1313 N N . LEU A 1 174 ? 54.920 23.699 -13.665 1.00 46.22 174 LEU A N 1
ATOM 1314 C CA . LEU A 1 174 ? 54.941 25.100 -13.254 1.00 47.85 174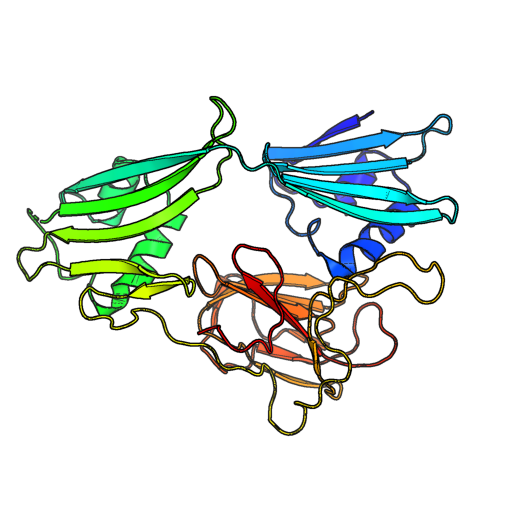 LEU A CA 1
ATOM 1315 C C . LEU A 1 174 ? 56.277 25.794 -13.475 1.00 49.28 174 LEU A C 1
ATOM 1316 O O . LEU A 1 174 ? 57.341 25.177 -13.384 1.00 48.61 174 LEU A O 1
ATOM 1321 N N . ALA A 1 175 ? 56.209 27.091 -13.757 1.00 50.59 175 ALA A N 1
ATOM 1322 C CA . ALA A 1 175 ? 57.412 27.881 -13.957 1.00 51.38 175 ALA A CA 1
ATOM 1323 C C . ALA A 1 175 ? 58.051 28.064 -12.583 1.00 51.84 175 ALA A C 1
ATOM 1324 O O . ALA A 1 175 ? 59.273 28.127 -12.455 1.00 50.85 175 ALA A O 1
ATOM 1326 N N . LYS A 1 176 ? 57.205 28.119 -11.556 1.00 53.15 176 LYS A N 1
ATOM 1327 C CA . LYS A 1 176 ? 57.655 28.304 -10.179 1.00 54.16 176 LYS A CA 1
ATOM 1328 C C . LYS A 1 176 ? 57.954 26.985 -9.464 1.00 54.06 176 LYS A C 1
ATOM 1329 O O . LYS A 1 176 ? 57.965 26.933 -8.232 1.00 55.01 176 LYS A O 1
ATOM 1335 N N . GLY A 1 177 ? 58.198 25.926 -10.237 1.00 53.15 177 GLY A N 1
ATOM 1336 C CA . GLY A 1 177 ? 58.499 24.625 -9.657 1.00 51.70 177 GLY A CA 1
ATOM 1337 C C . GLY A 1 177 ? 57.446 23.563 -9.937 1.00 50.14 177 GLY A C 1
ATOM 1338 O O . GLY A 1 177 ? 56.273 23.746 -9.614 1.00 50.34 177 GLY A O 1
ATOM 1339 N N . ASP A 1 178 ? 57.861 22.447 -10.530 1.00 48.70 178 ASP A N 1
ATOM 1340 C CA . ASP A 1 178 ? 56.940 21.359 -10.857 1.00 47.06 178 ASP A CA 1
ATOM 1341 C C . ASP A 1 178 ? 56.438 20.608 -9.629 1.00 45.25 178 ASP A C 1
ATOM 1342 O O . ASP A 1 178 ? 57.186 20.384 -8.676 1.00 44.63 178 ASP A O 1
ATOM 1347 N N . VAL A 1 179 ? 55.168 20.216 -9.666 1.00 42.05 179 VAL A N 1
ATOM 1348 C CA . VAL A 1 179 ? 54.556 19.481 -8.566 1.00 39.93 179 VAL A CA 1
ATOM 1349 C C . VAL A 1 179 ? 53.784 18.274 -9.098 1.00 36.95 179 VAL A C 1
ATOM 1350 O O . VAL A 1 179 ? 53.125 18.359 -10.131 1.00 36.30 179 VAL A O 1
ATOM 1354 N N . SER A 1 180 ? 53.864 17.149 -8.396 1.00 34.40 180 SER A N 1
ATOM 1355 C CA . SER A 1 180 ? 53.144 15.955 -8.824 1.00 33.61 180 SER A CA 1
ATOM 1356 C C . SER A 1 180 ? 52.758 15.077 -7.637 1.00 32.35 180 SER A C 1
ATOM 1357 O O . SER A 1 180 ? 53.501 14.973 -6.657 1.00 33.45 180 SER A O 1
ATOM 1360 N N . ALA A 1 181 ? 51.586 14.457 -7.725 1.00 27.45 181 ALA A N 1
ATOM 1361 C CA . ALA A 1 181 ? 51.090 13.592 -6.665 1.00 23.95 181 ALA A CA 1
ATOM 1362 C C . ALA A 1 181 ? 50.518 12.321 -7.284 1.00 24.64 181 ALA A C 1
ATOM 1363 O O . ALA A 1 181 ? 49.984 12.348 -8.396 1.00 24.59 181 ALA A O 1
ATOM 1365 N N . PHE A 1 182 ? 50.621 11.217 -6.553 1.00 22.24 182 PHE A N 1
ATOM 1366 C CA . PHE A 1 182 ? 50.147 9.919 -7.032 1.00 21.73 182 PHE A CA 1
ATOM 1367 C C . PHE A 1 182 ? 49.317 9.221 -5.968 1.00 21.39 182 PHE A C 1
ATOM 1368 O O . PHE A 1 182 ? 49.642 9.290 -4.781 1.00 18.21 182 PHE A O 1
ATOM 1376 N N . LEU A 1 183 ? 48.246 8.556 -6.395 1.00 18.58 183 LEU A N 1
ATOM 1377 C CA . LEU A 1 183 ? 47.368 7.834 -5.477 1.00 19.56 183 LEU A CA 1
ATOM 1378 C C . LEU A 1 183 ? 48.056 6.527 -5.087 1.00 20.59 183 LEU A C 1
ATOM 1379 O O . LEU A 1 183 ? 48.361 5.713 -5.943 1.00 19.63 183 LEU A O 1
ATOM 1384 N N . ALA A 1 184 ? 48.299 6.345 -3.793 1.00 19.88 184 ALA A N 1
ATOM 1385 C CA . ALA A 1 184 ? 48.960 5.148 -3.282 1.00 19.91 184 ALA A CA 1
ATOM 1386 C C . ALA A 1 184 ? 47.965 4.060 -2.881 1.00 21.56 184 ALA A C 1
ATOM 1387 O O . ALA A 1 184 ? 46.745 4.274 -2.857 1.00 20.98 184 ALA A O 1
ATOM 1389 N N . GLU A 1 185 ? 48.522 2.902 -2.547 1.00 23.29 185 GLU A N 1
ATOM 1390 C CA . GLU A 1 185 ? 47.762 1.724 -2.142 1.00 26.50 185 GLU A CA 1
ATOM 1391 C C . GLU A 1 185 ? 46.834 2.018 -0.967 1.00 26.93 185 GLU A C 1
ATOM 1392 O O . GLU A 1 185 ? 45.754 1.428 -0.866 1.00 28.69 185 GLU A O 1
ATOM 1398 N N . ASP A 1 186 ? 47.243 2.939 -0.092 1.00 25.39 186 ASP A N 1
ATOM 1399 C CA . ASP A 1 186 ? 46.442 3.285 1.077 1.00 25.57 186 ASP A CA 1
ATOM 1400 C C . ASP A 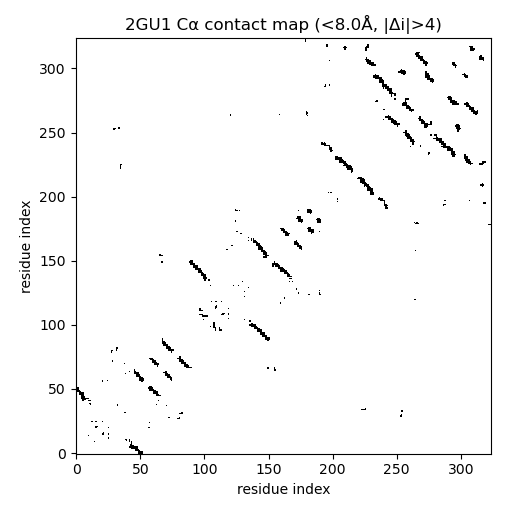1 186 ? 45.313 4.284 0.791 1.00 25.91 186 ASP A C 1
ATOM 1401 O O . ASP A 1 186 ? 44.671 4.790 1.708 1.00 24.60 186 ASP A O 1
ATOM 1406 N N . GLY A 1 187 ? 45.066 4.559 -0.487 1.00 26.22 187 GLY A N 1
ATOM 1407 C CA . GLY A 1 187 ? 43.996 5.474 -0.842 1.00 22.32 187 GLY A CA 1
ATOM 1408 C C . GLY A 1 187 ? 44.265 6.958 -0.660 1.00 24.68 187 GLY A C 1
ATOM 1409 O O . GLY A 1 187 ? 43.338 7.765 -0.736 1.00 23.23 187 GLY A O 1
ATOM 1410 N N . ARG A 1 188 ? 45.520 7.329 -0.416 1.00 22.26 188 ARG A N 1
ATOM 1411 C CA . ARG A 1 188 ? 45.880 8.736 -0.252 1.00 23.66 188 ARG A CA 1
ATOM 1412 C C . ARG A 1 188 ? 46.916 9.121 -1.298 1.00 21.49 188 ARG A C 1
ATOM 1413 O O . ARG A 1 188 ? 47.646 8.256 -1.793 1.00 23.13 188 ARG A O 1
ATOM 1421 N N . PHE A 1 189 ? 46.980 10.413 -1.625 1.00 21.69 189 PHE A N 1
ATOM 1422 C CA . PHE A 1 189 ? 47.951 10.928 -2.594 1.00 21.75 189 PHE A CA 1
ATOM 1423 C C . PHE A 1 189 ? 49.252 11.321 -1.899 1.00 21.17 189 PHE A C 1
ATOM 1424 O O . PHE A 1 189 ? 49.219 11.957 -0.845 1.00 21.01 189 PHE A O 1
ATOM 1432 N N . TYR A 1 190 ? 50.376 10.961 -2.511 1.00 19.22 190 TYR A N 1
ATOM 1433 C CA . TYR A 1 190 ? 51.712 11.269 -1.988 1.00 21.43 190 TYR A CA 1
ATOM 1434 C C . TYR A 1 190 ? 52.513 12.005 -3.056 1.00 22.69 190 TYR A C 1
ATOM 1435 O O . TYR A 1 190 ? 52.247 11.840 -4.252 1.00 21.91 190 TYR A O 1
ATOM 1444 N N . ASP A 1 191 ? 53.482 12.820 -2.642 1.00 23.52 191 ASP A N 1
ATOM 1445 C CA . ASP A 1 191 ? 54.319 13.489 -3.627 1.00 25.14 191 ASP A CA 1
ATOM 1446 C C . ASP A 1 191 ? 55.447 12.515 -3.961 1.00 25.68 191 ASP A C 1
ATOM 1447 O O . ASP A 1 191 ? 55.492 11.416 -3.401 1.00 23.97 191 ASP A O 1
ATOM 1452 N N . ARG A 1 192 ? 56.356 12.904 -4.849 1.00 24.25 192 ARG A N 1
ATOM 1453 C CA . ARG A 1 192 ? 57.442 12.009 -5.255 1.00 27.03 192 ARG A CA 1
ATOM 1454 C C . ARG A 1 192 ? 58.397 11.596 -4.146 1.00 26.94 192 ARG A C 1
ATOM 1455 O O . ARG A 1 192 ? 59.048 10.555 -4.252 1.00 25.07 192 ARG A O 1
ATOM 1463 N N . ALA A 1 193 ? 58.487 12.401 -3.087 1.00 25.98 193 ALA A N 1
ATOM 1464 C CA . ALA A 1 193 ? 59.385 12.079 -1.980 1.00 26.45 193 ALA A CA 1
ATOM 1465 C C . ALA A 1 193 ? 58.721 11.144 -0.978 1.00 26.28 193 ALA A C 1
ATOM 1466 O O . ALA A 1 193 ? 59.342 10.710 -0.009 1.00 24.65 193 ALA A O 1
ATOM 1468 N N . GLY A 1 194 ? 57.452 10.835 -1.207 1.00 25.64 194 GLY A N 1
ATOM 1469 C CA . GLY A 1 194 ? 56.755 9.942 -0.302 1.00 23.84 194 GLY A CA 1
ATOM 1470 C C . GLY A 1 194 ? 56.017 10.652 0.821 1.00 24.15 194 GLY A C 1
ATOM 1471 O O . GLY A 1 194 ? 55.615 10.024 1.789 1.00 24.88 194 GLY A O 1
ATOM 1472 N N . ASN A 1 195 ? 55.847 11.964 0.715 1.00 24.08 195 ASN A N 1
ATOM 1473 C CA . ASN A 1 195 ? 55.118 12.693 1.742 1.00 24.07 195 ASN A CA 1
ATOM 1474 C C . ASN A 1 195 ? 53.635 12.656 1.365 1.00 25.17 195 ASN A C 1
ATOM 1475 O O . ASN A 1 195 ? 53.279 12.967 0.234 1.00 22.17 195 ASN A O 1
ATOM 1480 N N . SER A 1 196 ? 52.773 12.265 2.299 1.00 26.29 196 SER A N 1
ATOM 1481 C CA . SER A 1 196 ? 51.343 12.227 2.008 1.00 29.56 196 SER A CA 1
ATOM 1482 C C . SER A 1 196 ? 50.783 13.641 1.947 1.00 30.06 196 SER A C 1
ATOM 1483 O O . SER A 1 196 ? 51.128 14.480 2.777 1.00 27.68 196 SER A O 1
ATOM 1486 N N . LEU A 1 197 ? 49.915 13.895 0.973 1.00 29.77 197 LEU A N 1
ATOM 1487 C CA . LEU A 1 197 ? 49.298 15.207 0.818 1.00 31.29 197 LEU A CA 1
ATOM 1488 C C . LEU A 1 197 ? 47.984 15.279 1.590 1.00 31.48 197 LEU A C 1
ATOM 1489 O O . LEU A 1 197 ? 47.382 16.348 1.699 1.00 30.73 197 LEU A O 1
ATOM 1494 N N . GLU A 1 198 ? 47.549 14.142 2.126 1.00 30.29 198 GLU A N 1
ATOM 1495 C CA . GLU A 1 198 ? 46.295 14.060 2.875 1.00 32.28 198 GLU A CA 1
ATOM 1496 C C . GLU A 1 198 ? 46.514 13.580 4.306 1.00 31.32 198 GLU A C 1
ATOM 1497 O O . GLU A 1 198 ? 47.308 12.676 4.550 1.00 31.00 198 GLU A O 1
ATOM 1503 N N . ARG A 1 199 ? 45.806 14.182 5.257 1.00 31.73 199 ARG A N 1
ATOM 1504 C CA . ARG A 1 199 ? 45.979 13.803 6.654 1.00 32.32 199 ARG A CA 1
ATOM 1505 C C . ARG A 1 199 ? 45.471 12.410 6.971 1.00 31.41 199 ARG A C 1
ATOM 1506 O O . ARG A 1 199 ? 44.563 11.909 6.319 1.00 31.05 199 ARG A O 1
ATOM 1514 N N . ALA A 1 200 ? 46.079 11.787 7.973 1.00 30.64 200 ALA A N 1
ATOM 1515 C CA . ALA A 1 200 ? 45.688 10.455 8.404 1.00 28.89 200 ALA A CA 1
ATOM 1516 C C . ALA A 1 200 ? 44.399 10.562 9.208 1.00 29.09 200 ALA A C 1
ATOM 1517 O O . ALA A 1 200 ? 43.899 11.664 9.464 1.00 27.28 200 ALA A O 1
ATOM 1519 N N . PHE A 1 201 ? 43.873 9.413 9.617 1.00 28.28 201 PHE A N 1
ATOM 1520 C CA . PHE A 1 201 ? 42.628 9.365 10.370 1.00 27.78 201 PHE A CA 1
ATOM 1521 C C . PHE A 1 201 ? 42.862 8.958 11.814 1.00 28.28 201 PHE A C 1
ATOM 1522 O O . PHE A 1 201 ? 43.900 8.384 12.156 1.00 28.36 201 PHE A O 1
ATOM 1530 N N . ASN A 1 202 ? 41.887 9.263 12.659 1.00 26.69 202 ASN A N 1
ATOM 1531 C CA . ASN A 1 202 ? 41.947 8.827 14.041 1.00 26.20 202 ASN A CA 1
ATOM 1532 C C . ASN A 1 202 ? 41.292 7.449 13.976 1.00 26.13 202 ASN A C 1
ATOM 1533 O O . ASN A 1 202 ? 40.436 7.205 13.128 1.00 21.95 202 ASN A O 1
ATOM 1538 N N . ARG A 1 203 ? 41.694 6.544 14.851 1.00 25.33 203 ARG A N 1
ATOM 1539 C CA . ARG A 1 203 ? 41.111 5.209 14.855 1.00 26.44 203 ARG A CA 1
ATOM 1540 C C . ARG A 1 203 ? 39.680 5.183 15.417 1.00 26.63 203 ARG A C 1
ATOM 1541 O O . ARG A 1 203 ? 38.814 4.481 14.893 1.00 25.47 203 ARG A O 1
ATOM 1549 N N . TYR A 1 204 ? 39.441 5.964 16.471 1.00 27.21 204 TYR A N 1
ATOM 1550 C CA . TYR A 1 204 ? 38.146 6.006 17.159 1.00 25.40 204 TYR A CA 1
ATOM 1551 C C . TYR A 1 204 ? 37.292 7.258 16.971 1.00 23.55 204 TYR A C 1
ATOM 1552 O O . TYR A 1 204 ? 37.812 8.369 16.933 1.00 24.46 204 TYR A O 1
ATOM 1561 N N . PRO A 1 205 ? 35.960 7.081 16.854 1.00 21.80 205 PRO A N 1
ATOM 1562 C CA . PRO A 1 205 ? 35.001 8.178 16.681 1.00 22.19 205 PRO A CA 1
ATOM 1563 C C . PRO A 1 205 ? 34.454 8.671 18.027 1.00 21.10 205 PRO A C 1
ATOM 1564 O O . PRO A 1 205 ? 33.561 9.519 18.064 1.00 21.33 205 PRO A O 1
ATOM 1568 N N . VAL A 1 206 ? 34.974 8.125 19.126 1.00 21.79 206 VAL A N 1
ATOM 1569 C CA . VAL A 1 206 ? 34.520 8.520 20.457 1.00 22.09 206 VAL A CA 1
ATOM 1570 C C . VAL A 1 206 ? 35.697 8.603 21.438 1.00 25.17 206 VAL A C 1
ATOM 1571 O O . VAL A 1 206 ? 36.802 8.114 21.156 1.00 22.34 206 VAL A O 1
ATOM 1575 N N . ASP A 1 207 ? 35.449 9.219 22.592 1.00 26.29 207 ASP A N 1
ATOM 1576 C CA . ASP A 1 207 ? 36.477 9.367 23.609 1.00 27.64 207 ASP A CA 1
ATOM 1577 C C . ASP A 1 207 ? 36.804 8.034 24.268 1.00 28.55 207 ASP A C 1
ATOM 1578 O O . ASP A 1 207 ? 35.997 7.094 24.240 1.00 25.43 207 ASP A O 1
ATOM 1583 N N . LYS A 1 208 ? 37.994 7.956 24.860 1.00 30.07 208 LYS A N 1
ATOM 1584 C CA . LYS A 1 208 ? 38.458 6.731 25.507 1.00 30.18 208 LYS A CA 1
ATOM 1585 C C . LYS A 1 208 ? 37.428 6.054 26.398 1.00 28.89 208 LYS A C 1
ATOM 1586 O O . LYS A 1 208 ? 37.322 4.822 26.423 1.00 26.29 208 LYS A O 1
ATOM 1592 N N . ALA A 1 209 ? 36.659 6.848 27.125 1.00 26.69 209 ALA A N 1
ATOM 1593 C CA . ALA A 1 209 ? 35.660 6.288 28.030 1.00 29.72 209 ALA A CA 1
ATOM 1594 C C . ALA A 1 209 ? 34.631 5.376 27.363 1.00 30.01 209 ALA A C 1
ATOM 1595 O O . ALA A 1 209 ? 34.081 4.483 28.008 1.00 32.36 209 ALA A O 1
ATOM 1597 N N . TYR A 1 210 ? 34.383 5.569 26.072 1.00 30.79 210 TYR A N 1
ATOM 1598 C CA . TYR A 1 210 ? 33.364 4.770 25.387 1.00 31.54 210 TYR A CA 1
ATOM 1599 C C . TYR A 1 210 ? 33.870 3.933 24.210 1.00 32.53 210 TYR A C 1
ATOM 1600 O O . TYR A 1 210 ? 33.100 3.566 23.316 1.00 29.00 210 TYR A O 1
ATOM 1609 N N . ARG A 1 211 ? 35.160 3.614 24.224 1.00 32.56 211 ARG A N 1
ATOM 1610 C CA . ARG A 1 211 ? 35.748 2.849 23.138 1.00 32.88 211 ARG A CA 1
ATOM 1611 C C . ARG A 1 211 ? 35.530 1.337 23.234 1.00 33.48 211 ARG A C 1
ATOM 1612 O O . ARG A 1 211 ? 35.987 0.583 22.376 1.00 34.84 211 ARG A O 1
ATOM 1620 N N . GLN A 1 212 ? 34.810 0.890 24.259 1.00 34.05 212 GLN A N 1
ATOM 1621 C CA . GLN A 1 212 ? 34.533 -0.538 24.388 1.00 37.54 212 GLN A CA 1
ATOM 1622 C C . GLN A 1 212 ? 33.690 -0.979 23.190 1.00 38.38 212 GLN A C 1
ATOM 1623 O O . GLN A 1 212 ? 32.627 -0.408 22.924 1.00 37.46 212 GLN A O 1
ATOM 1629 N N . ILE A 1 213 ? 34.170 -1.984 22.465 1.00 38.13 213 ILE A N 1
ATOM 1630 C CA . ILE A 1 213 ? 33.449 -2.501 21.307 1.00 38.67 213 ILE A CA 1
ATOM 1631 C C . ILE A 1 213 ? 32.522 -3.633 21.756 1.00 39.22 213 ILE A C 1
ATOM 1632 O O . ILE A 1 213 ? 32.978 -4.654 22.270 1.00 40.16 213 ILE A O 1
ATOM 1637 N N . THR A 1 214 ? 31.220 -3.444 21.568 1.00 38.53 214 THR A N 1
ATOM 1638 C CA . THR A 1 214 ? 30.237 -4.449 21.964 1.00 38.20 214 THR A CA 1
ATOM 1639 C C . THR A 1 214 ? 29.913 -5.420 20.829 1.00 36.84 214 THR A C 1
ATOM 1640 O O . THR A 1 214 ? 29.277 -6.449 21.046 1.00 38.54 214 THR A O 1
ATOM 1644 N N . SER A 1 215 ? 30.359 -5.081 19.623 1.00 35.87 215 SER A N 1
ATOM 1645 C CA . SER A 1 215 ? 30.135 -5.908 18.441 1.00 32.97 215 SER A CA 1
ATOM 1646 C C . SER A 1 215 ? 30.977 -5.361 17.294 1.00 33.00 215 SER A C 1
ATOM 1647 O O . SER A 1 215 ? 30.755 -4.242 16.837 1.00 29.70 215 SER A O 1
ATOM 1650 N N . GLY A 1 216 ? 31.941 -6.152 16.830 1.00 31.65 216 GLY A N 1
ATOM 1651 C CA . GLY A 1 216 ? 32.814 -5.708 15.758 1.00 31.49 216 GLY A CA 1
ATOM 1652 C C . GLY A 1 216 ? 32.345 -6.034 14.355 1.00 30.71 216 GLY A C 1
ATOM 1653 O O . GLY A 1 216 ? 31.280 -6.619 14.162 1.00 32.77 216 GLY A O 1
ATOM 1654 N N . PHE A 1 217 ? 33.158 -5.649 13.377 1.00 32.07 217 PHE A N 1
ATOM 1655 C CA . PHE A 1 217 ? 32.886 -5.875 11.959 1.00 32.20 217 PHE A CA 1
ATOM 1656 C C . PHE A 1 217 ? 32.862 -7.375 11.671 1.00 35.71 217 PHE A C 1
ATOM 1657 O O . PHE A 1 217 ? 33.752 -8.100 12.109 1.00 34.84 217 PHE A O 1
ATOM 1665 N N . ASN A 1 218 ? 31.848 -7.837 10.941 1.00 36.30 218 ASN A N 1
ATOM 1666 C CA . ASN A 1 218 ? 31.737 -9.253 10.585 1.00 37.91 218 ASN A CA 1
ATOM 1667 C C . ASN A 1 218 ? 30.758 -9.449 9.436 1.00 38.16 218 ASN A C 1
ATOM 1668 O O . ASN A 1 218 ? 29.551 -9.556 9.643 1.00 38.14 218 ASN A O 1
ATOM 1673 N N . PRO A 1 219 ? 31.280 -9.508 8.203 1.00 38.90 219 PRO A N 1
ATOM 1674 C CA . PRO A 1 219 ? 30.498 -9.685 6.977 1.00 39.56 219 PRO A CA 1
ATOM 1675 C C . PRO A 1 219 ? 29.856 -11.056 6.814 1.00 40.33 219 PRO A C 1
ATOM 1676 O O . PRO A 1 219 ? 28.959 -11.231 5.984 1.00 40.19 219 PRO A O 1
ATOM 1680 N N . LYS A 1 220 ? 30.312 -12.024 7.602 1.00 39.78 220 LYS A N 1
ATOM 1681 C CA . LYS A 1 220 ? 29.773 -13.378 7.528 1.00 40.89 220 LYS A CA 1
ATOM 1682 C C . LYS A 1 220 ? 28.798 -13.709 8.654 1.00 41.25 220 LYS A C 1
ATOM 1683 O O . LYS A 1 220 ? 28.331 -14.844 8.753 1.00 40.36 220 LYS A O 1
ATOM 1689 N N . ARG A 1 221 ? 28.481 -12.723 9.491 1.00 40.14 221 ARG A N 1
ATOM 1690 C CA . ARG A 1 221 ? 27.560 -12.938 10.607 1.00 40.55 221 ARG A CA 1
ATOM 1691 C C . ARG A 1 221 ? 26.265 -13.606 10.143 1.00 41.65 221 ARG A C 1
ATOM 1692 O O . ARG A 1 221 ? 25.698 -13.236 9.113 1.00 41.58 221 ARG A O 1
ATOM 1700 N N . LYS A 1 222 ? 25.804 -14.594 10.904 1.00 42.90 222 LYS A N 1
ATOM 1701 C CA . LYS A 1 222 ? 24.574 -15.302 10.567 1.00 44.13 222 LYS A CA 1
ATOM 1702 C C . LYS A 1 222 ? 23.456 -14.887 11.512 1.00 43.90 222 LYS A C 1
ATOM 1703 O O . LYS A 1 222 ? 23.681 -14.692 12.708 1.00 41.90 222 LYS A O 1
ATOM 1709 N N . HIS A 1 223 ? 22.251 -14.747 10.970 1.00 43.63 223 HIS A N 1
ATOM 1710 C CA . HIS A 1 223 ? 21.109 -14.355 11.780 1.00 44.47 223 HIS A CA 1
ATOM 1711 C C . HIS A 1 223 ? 20.750 -15.497 12.724 1.00 45.42 223 HIS A C 1
ATOM 1712 O O . HIS A 1 223 ? 20.667 -16.656 12.309 1.00 43.86 223 HIS A O 1
ATOM 1719 N N . PRO A 1 224 ? 20.525 -15.182 14.008 1.00 45.96 224 PRO A N 1
ATOM 1720 C CA . PRO A 1 224 ? 20.178 -16.194 15.007 1.00 46.78 224 PRO A CA 1
ATOM 1721 C C . PRO A 1 224 ? 18.875 -16.934 14.718 1.00 47.54 224 PRO A C 1
ATOM 1722 O O . PRO A 1 224 ? 18.771 -18.135 14.971 1.00 48.28 224 PRO A O 1
ATOM 1726 N N . VAL A 1 225 ? 17.891 -16.221 14.175 1.00 45.88 225 VAL A N 1
ATOM 1727 C CA . VAL A 1 225 ? 16.595 -16.820 13.881 1.00 44.13 225 VAL A CA 1
ATOM 1728 C C . VAL A 1 225 ? 16.529 -17.647 12.594 1.00 43.80 225 VAL A C 1
ATOM 1729 O O . VAL A 1 225 ? 16.043 -18.777 12.609 1.00 42.44 225 VAL A O 1
ATOM 1733 N N . THR A 1 226 ? 17.023 -17.090 11.491 1.00 42.81 226 THR A N 1
ATOM 1734 C CA . THR A 1 226 ? 16.974 -17.765 10.191 1.00 42.30 226 THR A CA 1
ATOM 1735 C C . THR A 1 226 ? 18.242 -18.499 9.766 1.00 42.03 226 THR A C 1
ATOM 1736 O O . THR A 1 226 ? 18.199 -19.348 8.873 1.00 40.64 226 THR A O 1
ATOM 1740 N N . GLY A 1 227 ? 19.371 -18.152 10.375 1.00 41.28 227 GLY A N 1
ATOM 1741 C CA . GLY A 1 227 ? 20.625 -18.790 10.016 1.00 40.76 227 GLY A CA 1
ATOM 1742 C C . GLY A 1 227 ? 21.221 -18.241 8.731 1.00 41.00 227 GLY A C 1
ATOM 1743 O O . GLY A 1 227 ? 22.274 -18.696 8.284 1.00 41.04 227 GLY A O 1
ATOM 1744 N N . ARG A 1 228 ? 20.547 -17.267 8.126 1.00 40.87 228 ARG A N 1
ATOM 1745 C CA . ARG A 1 228 ? 21.036 -16.656 6.894 1.00 40.96 228 ARG A CA 1
ATOM 1746 C C . ARG A 1 228 ? 22.095 -15.599 7.221 1.00 40.89 228 ARG A C 1
ATOM 1747 O O . ARG A 1 228 ? 22.087 -15.020 8.307 1.00 39.93 228 ARG A O 1
ATOM 1755 N N . VAL A 1 229 ? 23.007 -15.348 6.289 1.00 40.66 229 VAL A N 1
ATOM 1756 C CA . VAL A 1 229 ? 24.049 -14.353 6.522 1.00 41.26 229 VAL A CA 1
ATOM 1757 C C . VAL A 1 229 ? 23.510 -12.929 6.462 1.00 39.07 229 VAL A C 1
ATOM 1758 O O . VAL A 1 229 ? 22.918 -12.512 5.471 1.00 40.21 229 VAL A O 1
ATOM 1762 N N . VAL A 1 230 ? 23.713 -12.192 7.546 1.00 36.79 230 VAL A N 1
ATOM 1763 C CA . VAL A 1 230 ? 23.284 -10.802 7.648 1.00 34.67 230 VAL A CA 1
ATOM 1764 C C . VAL A 1 230 ? 24.515 -10.111 8.231 1.00 33.69 230 VAL A C 1
ATOM 1765 O O . VAL A 1 230 ? 24.710 -10.076 9.446 1.00 31.62 230 VAL A O 1
ATOM 1769 N N . PRO A 1 231 ? 25.366 -9.557 7.357 1.00 33.20 231 PRO A N 1
ATOM 1770 C CA . PRO A 1 231 ? 26.598 -8.876 7.758 1.00 31.84 231 PRO A CA 1
ATOM 1771 C C . PRO A 1 231 ? 26.467 -7.675 8.680 1.00 31.02 231 PRO A C 1
ATOM 1772 O O . PRO A 1 231 ? 25.527 -6.881 8.577 1.00 28.76 231 PRO A O 1
ATOM 1776 N N . HIS A 1 232 ? 27.413 -7.573 9.607 1.00 30.12 232 HIS A N 1
ATOM 1777 C CA . HIS A 1 232 ? 27.471 -6.427 10.496 1.00 27.45 232 HIS A CA 1
ATOM 1778 C C . HIS A 1 232 ? 28.619 -5.667 9.853 1.00 26.37 232 HIS A C 1
ATOM 1779 O O . HIS A 1 232 ? 29.787 -6.018 10.026 1.00 25.29 232 HIS A O 1
ATOM 1786 N N . ASN A 1 233 ? 28.276 -4.641 9.090 1.00 24.96 233 ASN A N 1
ATOM 1787 C CA . ASN A 1 233 ? 29.259 -3.853 8.365 1.00 24.59 233 ASN A CA 1
ATOM 1788 C C . ASN A 1 233 ? 29.875 -2.671 9.110 1.00 24.73 233 ASN A C 1
ATOM 1789 O O . ASN A 1 233 ? 30.342 -1.716 8.487 1.00 23.57 233 ASN A O 1
ATOM 1794 N N . GLY A 1 234 ? 29.885 -2.732 10.437 1.00 24.21 234 GLY A N 1
ATOM 1795 C CA . GLY A 1 234 ? 30.461 -1.641 11.201 1.00 24.61 234 GLY A CA 1
ATOM 1796 C C . GLY A 1 234 ? 30.922 -2.095 12.573 1.00 25.85 234 GLY A C 1
ATOM 1797 O O . GLY A 1 234 ? 30.888 -3.284 12.883 1.00 25.33 234 GLY A O 1
ATOM 1798 N N . THR A 1 235 ? 31.358 -1.148 13.394 1.00 24.94 235 THR A N 1
ATOM 1799 C CA . THR A 1 235 ? 31.819 -1.465 14.739 1.00 24.06 235 THR A CA 1
ATOM 1800 C C . THR A 1 235 ? 30.909 -0.762 15.745 1.00 25.56 235 THR A C 1
ATOM 1801 O O . THR A 1 235 ? 30.606 0.423 15.588 1.00 26.40 235 THR A O 1
ATOM 1805 N N . ASP A 1 236 ? 30.465 -1.484 16.770 1.00 23.89 236 ASP A N 1
ATOM 1806 C CA . ASP A 1 236 ? 29.597 -0.890 17.788 1.00 25.63 236 ASP A CA 1
ATOM 1807 C C . ASP A 1 236 ? 30.374 -0.503 19.039 1.00 26.35 236 ASP A C 1
ATOM 1808 O O . ASP A 1 236 ? 31.067 -1.343 19.618 1.00 26.35 236 ASP A O 1
ATOM 1813 N N . PHE A 1 237 ? 30.261 0.766 19.440 1.00 25.08 237 PHE A N 1
ATOM 1814 C CA . PHE A 1 237 ? 30.931 1.287 20.638 1.00 25.89 237 PHE A CA 1
ATOM 1815 C C . PHE A 1 237 ? 29.898 1.494 21.745 1.00 26.28 237 PHE A C 1
ATOM 1816 O O . PHE A 1 237 ? 28.759 1.910 21.484 1.00 25.92 237 PHE A O 1
ATOM 1824 N N . ALA A 1 238 ? 30.296 1.189 22.979 1.00 26.59 238 ALA A N 1
ATOM 1825 C CA . ALA A 1 238 ? 29.413 1.296 24.133 1.00 28.03 238 ALA A CA 1
ATOM 1826 C C . ALA A 1 238 ? 29.240 2.730 24.611 1.00 28.98 238 ALA A C 1
ATOM 1827 O O . ALA A 1 238 ? 29.797 3.127 25.638 1.00 31.98 238 ALA A O 1
ATOM 1829 N N . THR A 1 239 ? 28.461 3.504 23.870 1.00 27.51 239 THR A N 1
ATOM 1830 C CA . THR A 1 239 ? 28.220 4.900 24.218 1.00 26.50 239 THR A CA 1
ATOM 1831 C C . THR A 1 239 ? 26.871 5.136 24.869 1.00 27.38 239 THR A C 1
ATOM 1832 O O . THR A 1 239 ? 25.870 4.527 24.495 1.00 28.26 239 THR A O 1
ATOM 1836 N N . PRO A 1 240 ? 26.830 6.021 25.873 1.00 27.00 240 PRO A N 1
ATOM 1837 C CA . PRO A 1 240 ? 25.560 6.321 26.532 1.00 25.78 240 PRO A CA 1
ATOM 1838 C C . PRO A 1 240 ? 24.869 7.265 25.547 1.00 25.09 240 PRO A C 1
ATOM 1839 O O . PRO A 1 240 ? 25.543 7.887 24.730 1.00 20.99 240 PRO A O 1
ATOM 1843 N N . ILE A 1 241 ? 23.546 7.361 25.597 1.00 21.66 241 ILE A N 1
ATOM 1844 C CA . ILE A 1 241 ? 22.856 8.286 24.716 1.00 22.02 241 ILE A CA 1
ATOM 1845 C C . ILE A 1 241 ? 23.391 9.658 25.126 1.00 22.19 241 ILE A C 1
ATOM 1846 O O . ILE A 1 241 ? 23.477 9.949 26.323 1.00 22.89 241 ILE A O 1
ATOM 1851 N N . GLY A 1 242 ? 23.775 10.481 24.154 1.00 22.22 242 GLY A N 1
ATOM 1852 C CA . GLY A 1 242 ? 24.283 11.809 24.470 1.00 22.29 242 GLY A CA 1
ATOM 1853 C C . GLY A 1 242 ? 25.798 11.939 24.444 1.00 24.59 242 GLY A C 1
ATOM 1854 O O . GLY A 1 242 ? 26.330 13.051 24.521 1.00 25.72 242 GLY A O 1
ATOM 1855 N N . ALA A 1 243 ? 26.505 10.819 24.342 1.00 22.24 243 ALA A N 1
ATOM 1856 C CA . ALA A 1 243 ? 27.961 10.865 24.296 1.00 25.06 243 ALA A CA 1
ATOM 1857 C C . ALA A 1 243 ? 28.399 11.525 22.998 1.00 25.86 243 ALA A C 1
ATOM 1858 O O . ALA A 1 243 ? 27.793 11.302 21.949 1.00 26.39 243 ALA A O 1
ATOM 1860 N N . PRO A 1 244 ? 29.455 12.351 23.051 1.00 24.80 244 PRO A N 1
ATOM 1861 C CA . PRO A 1 244 ? 29.933 13.017 21.839 1.00 24.80 244 PRO A CA 1
ATOM 1862 C C . PRO A 1 244 ? 30.522 12.040 20.826 1.00 24.45 244 PRO A C 1
ATOM 1863 O O . PRO A 1 244 ? 31.200 11.071 21.190 1.00 24.05 244 PRO A O 1
ATOM 1867 N N . VAL A 1 245 ? 30.249 12.309 19.553 1.00 21.25 245 VAL A N 1
ATOM 1868 C CA . VAL A 1 245 ? 30.729 11.486 18.445 1.00 21.67 245 VAL A CA 1
ATOM 1869 C C . VAL A 1 245 ? 31.576 12.424 17.600 1.00 22.53 245 VAL A C 1
ATOM 1870 O O . VAL A 1 245 ? 31.153 13.543 17.316 1.00 21.56 245 VAL A O 1
ATOM 1874 N N . TYR A 1 246 ? 32.769 11.978 17.214 1.00 22.21 246 TYR A N 1
ATOM 1875 C CA . TYR A 1 246 ? 33.673 12.811 16.433 1.00 24.04 246 TYR A CA 1
ATOM 1876 C C . TYR A 1 246 ? 34.040 12.187 15.097 1.00 24.54 246 TYR A C 1
ATOM 1877 O O . TYR A 1 246 ? 34.084 10.964 14.973 1.00 25.52 246 TYR A O 1
ATOM 1886 N N . SER A 1 247 ? 34.329 13.036 14.114 1.00 24.44 247 SER A N 1
ATOM 1887 C CA . SER A 1 247 ? 34.743 12.554 12.800 1.00 24.96 247 SER A CA 1
ATOM 1888 C C . SER A 1 247 ? 36.153 12.011 12.953 1.00 25.33 247 SER A C 1
ATOM 1889 O O . SER A 1 247 ? 36.983 12.605 13.645 1.00 24.70 247 SER A O 1
ATOM 1892 N N . THR A 1 248 ? 36.425 10.878 12.316 1.00 22.99 248 THR A N 1
ATOM 1893 C CA . THR A 1 248 ? 37.749 10.282 12.396 1.00 22.82 248 THR A CA 1
ATOM 1894 C C . THR A 1 248 ? 38.694 10.894 11.363 1.00 23.72 248 THR A C 1
ATOM 1895 O O . THR A 1 248 ? 39.850 10.484 11.244 1.00 25.10 248 THR A O 1
ATOM 1899 N N . GLY A 1 249 ? 38.204 11.876 10.614 1.00 22.18 249 GLY A N 1
ATOM 1900 C CA . GLY A 1 249 ? 39.058 12.504 9.619 1.00 24.62 249 GLY A CA 1
ATOM 1901 C C . GLY A 1 249 ? 38.519 13.789 9.020 1.00 27.33 249 GLY A C 1
ATOM 1902 O O . GLY A 1 249 ? 37.337 14.112 9.164 1.00 24.14 249 GLY A O 1
ATOM 1903 N N . ASP A 1 250 ? 39.395 14.537 8.350 1.00 29.79 250 ASP A N 1
ATOM 1904 C CA . ASP A 1 250 ? 38.977 15.769 7.703 1.00 33.18 250 ASP A CA 1
ATOM 1905 C C . ASP A 1 250 ? 38.032 15.344 6.589 1.00 34.11 250 ASP A C 1
ATOM 1906 O O . ASP A 1 250 ? 38.194 14.266 6.013 1.00 36.72 250 ASP A O 1
ATOM 1911 N N . GLY A 1 251 ? 37.045 16.175 6.282 1.00 34.22 251 GLY A N 1
ATOM 1912 C CA . GLY A 1 251 ? 36.124 15.812 5.226 1.00 35.11 251 GLY A CA 1
ATOM 1913 C C . GLY A 1 251 ? 34.916 16.711 5.115 1.00 35.37 251 GLY A C 1
ATOM 1914 O O . GLY A 1 251 ? 34.858 17.789 5.710 1.00 37.06 251 GLY A O 1
ATOM 1915 N N . LYS A 1 252 ? 33.940 16.262 4.342 1.00 34.92 252 LYS A N 1
ATOM 1916 C CA . LYS A 1 252 ? 32.729 17.029 4.147 1.00 37.47 252 LYS A CA 1
ATOM 1917 C C . LYS A 1 252 ? 31.499 16.170 4.360 1.00 36.98 252 LYS A C 1
ATOM 1918 O O . LYS A 1 252 ? 31.424 15.030 3.890 1.00 37.07 252 LYS A O 1
ATOM 1924 N N . VAL A 1 253 ? 30.537 16.726 5.085 1.00 36.80 253 VAL A N 1
ATOM 1925 C CA . VAL A 1 253 ? 29.295 16.036 5.360 1.00 35.33 253 VAL A CA 1
ATOM 1926 C C . VAL A 1 253 ? 28.544 15.925 4.040 1.00 36.89 253 VAL A C 1
ATOM 1927 O O . VAL A 1 253 ? 28.203 16.937 3.431 1.00 37.99 253 VAL A O 1
ATOM 1931 N N . ILE A 1 254 ? 28.287 14.700 3.596 1.00 36.61 254 ILE A N 1
ATOM 1932 C CA . ILE A 1 254 ? 27.586 14.503 2.341 1.00 37.51 254 ILE A CA 1
ATOM 1933 C C . ILE A 1 254 ? 26.182 13.954 2.537 1.00 38.29 254 ILE A C 1
ATOM 1934 O O . ILE A 1 254 ? 25.344 14.063 1.643 1.00 38.45 254 ILE A O 1
ATOM 1939 N N . VAL A 1 255 ? 25.922 13.368 3.705 1.00 36.55 255 VAL A N 1
ATOM 1940 C CA . VAL A 1 255 ? 24.608 12.806 3.991 1.00 35.16 255 VAL A CA 1
ATOM 1941 C C . VAL A 1 255 ? 24.173 13.050 5.433 1.00 35.27 255 VAL A C 1
ATOM 1942 O O . VAL A 1 255 ? 24.953 12.870 6.366 1.00 32.34 255 VAL A O 1
ATOM 1946 N N . VAL A 1 256 ? 22.918 13.454 5.595 1.00 36.01 256 VAL A N 1
ATOM 1947 C CA . VAL A 1 256 ? 22.323 13.724 6.905 1.00 37.60 256 VAL A CA 1
ATOM 1948 C C . VAL A 1 256 ? 20.882 13.246 6.807 1.00 37.95 256 VAL A C 1
ATOM 1949 O O . VAL A 1 256 ? 20.030 13.960 6.277 1.00 37.38 256 VAL A O 1
ATOM 1953 N N . ARG A 1 257 ? 20.609 12.043 7.307 1.00 37.35 257 ARG A N 1
ATOM 1954 C CA . ARG A 1 257 ? 19.266 11.483 7.229 1.00 37.22 257 ARG A CA 1
ATOM 1955 C C . ARG A 1 257 ? 18.699 10.892 8.508 1.00 36.60 257 ARG A C 1
ATOM 1956 O O . ARG A 1 257 ? 19.422 10.602 9.464 1.00 32.26 257 ARG A O 1
ATOM 1964 N N . LYS A 1 258 ? 17.381 10.707 8.490 1.00 34.94 258 LYS A N 1
ATOM 1965 C CA . LYS A 1 258 ? 16.656 10.088 9.586 1.00 36.67 258 LYS A CA 1
ATOM 1966 C C . LYS A 1 258 ? 16.070 8.832 8.945 1.00 35.78 258 LYS A C 1
ATOM 1967 O O . LYS A 1 258 ? 15.111 8.904 8.178 1.00 37.77 258 LYS A O 1
ATOM 1973 N N . HIS A 1 259 ? 16.655 7.686 9.265 1.00 33.87 259 HIS A N 1
ATOM 1974 C CA . HIS A 1 259 ? 16.229 6.411 8.710 1.00 32.00 259 HIS A CA 1
ATOM 1975 C C . HIS A 1 259 ? 15.401 5.635 9.734 1.00 31.60 259 HIS A C 1
ATOM 1976 O O . HIS A 1 259 ? 15.725 5.611 10.921 1.00 31.00 259 HIS A O 1
ATOM 1983 N N . PRO A 1 260 ? 14.310 4.994 9.287 1.00 31.49 260 PRO A N 1
ATOM 1984 C CA . PRO A 1 260 ? 13.445 4.226 10.191 1.00 30.93 260 PRO A CA 1
ATOM 1985 C C . PRO A 1 260 ? 14.189 3.161 10.993 1.00 30.65 260 PRO A C 1
ATOM 1986 O O . PRO A 1 260 ? 13.835 2.873 12.142 1.00 30.65 260 PRO A O 1
ATOM 1990 N N . TYR A 1 261 ? 15.222 2.584 10.390 1.00 27.79 261 TYR A N 1
ATOM 1991 C CA . TYR A 1 261 ? 15.982 1.532 11.048 1.00 28.81 261 TYR A CA 1
ATOM 1992 C C . TYR A 1 261 ? 17.388 1.930 11.481 1.00 26.73 261 TYR A C 1
ATOM 1993 O O . TYR A 1 261 ? 17.857 1.509 12.541 1.00 26.90 261 TYR A O 1
ATOM 2002 N N . ALA A 1 262 ? 18.057 2.738 10.672 1.00 23.22 262 ALA A N 1
ATOM 2003 C CA . ALA A 1 262 ? 19.405 3.186 11.016 1.00 23.62 262 ALA A CA 1
ATOM 2004 C C . ALA A 1 262 ? 19.305 4.414 11.917 1.00 22.07 262 ALA A C 1
ATOM 2005 O O . ALA A 1 262 ? 20.313 4.911 12.417 1.00 23.24 262 ALA A O 1
ATOM 2007 N N . GLY A 1 263 ? 18.079 4.884 12.125 1.00 22.03 263 GLY A N 1
ATOM 2008 C CA . GLY A 1 263 ? 17.848 6.057 12.958 1.00 23.17 263 GLY A CA 1
ATOM 2009 C C . GLY A 1 263 ? 18.504 7.262 12.318 1.00 22.47 263 GLY A C 1
ATOM 2010 O O . GLY A 1 263 ? 18.655 7.306 11.093 1.00 22.69 263 GLY A O 1
ATOM 2011 N N . ASN A 1 264 ? 18.882 8.249 13.127 1.00 22.94 264 ASN A N 1
ATOM 2012 C CA . ASN A 1 264 ? 19.562 9.428 12.606 1.00 21.82 264 ASN A CA 1
ATOM 2013 C C . ASN A 1 264 ? 20.984 9.008 12.240 1.00 23.23 264 ASN A C 1
ATOM 2014 O O . ASN A 1 264 ? 21.686 8.389 13.051 1.00 18.85 264 ASN A O 1
ATOM 2019 N N . TYR A 1 265 ? 21.416 9.318 11.021 1.00 22.38 265 TYR A N 1
ATOM 2020 C CA . TYR A 1 265 ? 22.767 8.943 10.645 1.00 22.78 265 TYR A CA 1
ATOM 2021 C C . TYR A 1 265 ? 23.437 9.981 9.779 1.00 24.80 265 TYR A C 1
ATOM 2022 O O . TYR A 1 265 ? 22.787 10.855 9.185 1.00 25.89 265 TYR A O 1
ATOM 2031 N N . LEU A 1 266 ? 24.755 9.893 9.729 1.00 24.60 266 LEU A N 1
ATOM 2032 C CA . LEU A 1 266 ? 25.552 10.858 9.002 1.00 27.38 266 LEU A CA 1
ATOM 2033 C C . LEU A 1 266 ? 26.621 10.131 8.199 1.00 26.20 266 LEU A C 1
ATOM 2034 O O . LEU A 1 266 ? 27.075 9.053 8.583 1.00 22.90 266 LEU A O 1
ATOM 2039 N N . VAL A 1 267 ? 27.029 10.733 7.090 1.00 24.76 267 VAL A N 1
ATOM 2040 C CA . VAL A 1 267 ? 28.078 10.162 6.261 1.00 24.13 267 VAL A CA 1
ATOM 2041 C C . VAL A 1 267 ? 29.022 11.291 5.887 1.00 25.91 267 VAL A C 1
ATOM 2042 O O . VAL A 1 267 ? 28.588 12.360 5.451 1.00 26.46 267 VAL A O 1
ATOM 2046 N N . ILE A 1 268 ? 30.313 11.058 6.068 1.00 24.15 268 ILE A N 1
ATOM 2047 C CA . ILE A 1 268 ? 31.309 12.058 5.749 1.00 24.87 268 ILE A CA 1
ATOM 2048 C C . ILE A 1 268 ? 32.222 11.504 4.671 1.00 25.53 268 ILE A C 1
ATOM 2049 O O . ILE A 1 268 ? 32.587 10.330 4.703 1.00 25.96 268 ILE A O 1
ATOM 2054 N N . GLU A 1 269 ? 32.556 12.338 3.693 1.00 27.80 269 GLU A N 1
ATOM 2055 C CA . GLU A 1 269 ? 33.460 11.922 2.635 1.00 28.98 269 GLU A CA 1
ATOM 2056 C C . GLU A 1 269 ? 34.786 12.582 2.963 1.00 28.25 269 GLU A C 1
ATOM 2057 O O . GLU A 1 269 ? 34.880 13.808 3.042 1.00 29.03 269 GLU A O 1
ATOM 2063 N N . HIS A 1 270 ? 35.803 11.757 3.179 1.00 27.97 270 HIS A N 1
ATOM 2064 C CA . HIS A 1 270 ? 37.128 12.233 3.537 1.00 28.45 270 HIS A CA 1
ATOM 2065 C C . HIS A 1 270 ? 37.975 12.549 2.314 1.00 29.71 270 HIS A C 1
ATOM 2066 O O . HIS A 1 270 ? 38.714 13.534 2.302 1.00 26.51 270 HIS A O 1
ATOM 2073 N N . ASN A 1 271 ? 37.870 11.700 1.297 1.00 28.18 271 ASN A N 1
ATOM 2074 C CA . ASN A 1 271 ? 38.583 11.914 0.041 1.00 29.54 271 ASN A CA 1
ATOM 2075 C C . ASN A 1 271 ? 37.948 11.021 -1.021 1.00 29.67 271 ASN A C 1
ATOM 2076 O O . ASN A 1 271 ? 36.879 10.461 -0.793 1.00 29.17 271 ASN A O 1
ATOM 2081 N N . SER A 1 272 ? 38.586 10.896 -2.178 1.00 31.11 272 SER A N 1
ATOM 2082 C CA . SER A 1 272 ? 38.041 10.088 -3.264 1.00 31.12 272 SER A CA 1
ATOM 2083 C C . SER A 1 272 ? 37.825 8.609 -2.936 1.00 31.03 272 SER A C 1
ATOM 2084 O O . SER A 1 272 ? 37.067 7.921 -3.623 1.00 30.17 272 SER A O 1
ATOM 2087 N N . VAL A 1 273 ? 38.465 8.129 -1.874 1.00 28.00 273 VAL A N 1
ATOM 2088 C CA . VAL A 1 273 ? 38.374 6.722 -1.506 1.00 26.89 273 VAL A CA 1
ATOM 2089 C C . VAL A 1 273 ? 37.610 6.410 -0.209 1.00 26.47 273 VAL A C 1
ATOM 2090 O O . VAL A 1 273 ? 36.834 5.451 -0.151 1.00 27.21 273 VAL A O 1
ATOM 2094 N N . TYR A 1 274 ? 37.824 7.226 0.816 1.00 23.67 274 TYR A N 1
ATOM 2095 C CA . TYR A 1 274 ? 37.224 7.001 2.133 1.00 22.22 274 TYR A CA 1
ATOM 2096 C C . TYR A 1 274 ? 35.987 7.797 2.545 1.00 22.52 274 TYR A C 1
ATOM 2097 O O . TYR A 1 274 ? 35.867 8.986 2.261 1.00 23.21 274 TYR A O 1
ATOM 2106 N N . LYS A 1 275 ? 35.084 7.115 3.243 1.00 21.77 275 LYS A N 1
ATOM 2107 C CA . LYS A 1 275 ? 33.882 7.723 3.794 1.00 19.96 275 LYS A CA 1
ATOM 2108 C C . LYS A 1 275 ? 33.680 7.016 5.137 1.00 20.56 275 LYS A C 1
ATOM 2109 O O . LYS A 1 275 ? 34.146 5.888 5.331 1.00 19.19 275 LYS A O 1
ATOM 2115 N N . THR A 1 276 ? 32.993 7.682 6.057 1.00 19.93 276 THR A N 1
ATOM 2116 C CA . THR A 1 276 ? 32.682 7.091 7.355 1.00 19.86 276 THR A CA 1
ATOM 2117 C C . THR A 1 276 ? 31.205 7.356 7.614 1.00 19.77 276 THR A C 1
ATOM 2118 O O . THR A 1 276 ? 30.680 8.402 7.210 1.00 16.61 276 THR A O 1
ATOM 2122 N N . ARG A 1 277 ? 30.539 6.397 8.255 1.00 16.63 277 ARG A N 1
ATOM 2123 C CA . ARG A 1 277 ? 29.120 6.519 8.586 1.00 19.87 277 ARG A CA 1
ATOM 2124 C C . ARG A 1 277 ? 28.932 6.428 10.092 1.00 19.03 277 ARG A C 1
ATOM 2125 O O . ARG A 1 277 ? 29.650 5.675 10.767 1.00 18.20 277 ARG A O 1
ATOM 2133 N N . TYR A 1 278 ? 27.947 7.165 10.603 1.00 17.95 278 TYR A N 1
ATOM 2134 C CA . TYR A 1 278 ? 27.652 7.197 12.037 1.00 19.84 278 TYR A CA 1
ATOM 2135 C C . TYR A 1 278 ? 26.130 7.011 12.182 1.00 20.20 278 TYR A C 1
ATOM 2136 O O . TYR A 1 278 ? 25.356 7.875 11.778 1.00 21.80 278 TYR A O 1
ATOM 2145 N N . LEU A 1 279 ? 25.707 5.891 12.766 1.00 19.12 279 LEU A N 1
ATOM 2146 C CA . LEU A 1 279 ? 24.283 5.59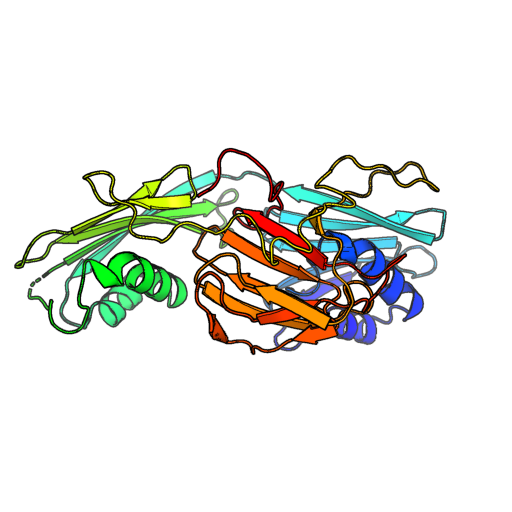2 12.910 1.00 18.83 279 LEU A CA 1
ATOM 2147 C C . LEU A 1 279 ? 23.697 5.614 14.317 1.00 19.10 279 LEU A C 1
ATOM 2148 O O . LEU A 1 279 ? 24.421 5.603 15.317 1.00 17.77 279 LEU A O 1
ATOM 2153 N N . HIS A 1 280 ? 22.365 5.639 14.357 1.00 17.96 280 HIS A N 1
ATOM 2154 C CA . HIS A 1 280 ? 21.585 5.640 15.591 1.00 20.19 280 HIS A CA 1
ATOM 2155 C C . HIS A 1 280 ? 21.813 6.863 16.473 1.00 20.29 280 HIS A C 1
ATOM 2156 O O . HIS A 1 280 ? 21.523 6.841 17.669 1.00 23.46 280 HIS A O 1
ATOM 2163 N N . LEU A 1 281 ? 22.310 7.934 15.877 1.00 21.59 281 LEU A N 1
ATOM 2164 C CA . LEU A 1 281 ? 22.585 9.153 16.618 1.00 20.46 281 LEU A CA 1
ATOM 2165 C C . LEU A 1 281 ? 21.354 9.757 17.294 1.00 22.67 281 LEU A C 1
ATOM 2166 O O . LEU A 1 281 ? 20.244 9.718 16.756 1.00 23.16 281 LEU A O 1
ATOM 2171 N N . ASP A 1 282 ? 21.549 10.313 18.484 1.00 22.79 282 ASP A N 1
ATOM 2172 C CA . ASP A 1 282 ? 20.447 10.946 19.192 1.00 27.20 282 ASP A CA 1
ATOM 2173 C C . ASP A 1 282 ? 20.253 12.337 18.588 1.00 26.52 282 ASP A C 1
ATOM 2174 O O . ASP A 1 282 ? 19.131 12.826 18.467 1.00 28.20 282 ASP A O 1
ATOM 2179 N N . LYS A 1 283 ? 21.362 12.950 18.187 1.00 29.34 283 LYS A N 1
ATOM 2180 C CA . LYS A 1 283 ? 21.347 14.294 17.612 1.00 31.35 283 LYS A CA 1
ATOM 2181 C C . LYS A 1 283 ? 22.520 14.507 16.654 1.00 31.47 283 LYS A C 1
ATOM 2182 O O . LYS A 1 283 ? 23.633 14.049 16.924 1.00 31.50 283 LYS A O 1
ATOM 2188 N N . ILE A 1 284 ? 22.272 15.209 15.547 1.00 29.84 284 ILE A N 1
ATOM 2189 C CA . ILE A 1 284 ? 23.315 15.506 14.561 1.00 29.83 284 ILE A CA 1
ATOM 2190 C C . ILE A 1 284 ? 23.631 17.000 14.672 1.00 30.40 284 ILE A C 1
ATOM 2191 O O . ILE A 1 284 ? 22.730 17.832 14.601 1.00 30.76 284 ILE A O 1
ATOM 2196 N N . LEU A 1 285 ? 24.906 17.330 14.850 1.00 31.00 285 LEU A N 1
ATOM 2197 C CA . LEU A 1 285 ? 25.331 18.719 15.022 1.00 33.72 285 LEU A CA 1
ATOM 2198 C C . LEU A 1 285 ? 25.933 19.407 13.799 1.00 35.25 285 LEU A C 1
ATOM 2199 O O . LEU A 1 285 ? 26.462 20.518 13.908 1.00 35.55 285 LEU A O 1
ATOM 2204 N N . VAL A 1 286 ? 25.859 18.760 12.642 1.00 35.28 286 VAL A N 1
ATOM 2205 C CA . VAL A 1 286 ? 26.407 19.338 11.421 1.00 34.75 286 VAL A CA 1
ATOM 2206 C C . VAL A 1 286 ? 25.373 19.233 10.308 1.00 36.92 286 VAL A C 1
ATOM 2207 O O . VAL A 1 286 ? 24.352 18.566 10.465 1.00 36.94 286 VAL A O 1
ATOM 2211 N N . LYS A 1 287 ? 25.634 19.890 9.186 1.00 40.03 287 LYS A N 1
ATOM 2212 C CA . LYS A 1 287 ? 24.704 19.852 8.064 1.00 43.03 287 LYS A CA 1
ATOM 2213 C C . LYS A 1 287 ? 25.414 19.495 6.765 1.00 42.79 287 LYS A C 1
ATOM 2214 O O . LYS A 1 287 ? 26.641 19.561 6.681 1.00 43.47 287 LYS A O 1
ATOM 2220 N N . LYS A 1 288 ? 24.637 19.112 5.754 1.00 43.47 288 LYS A N 1
ATOM 2221 C CA . LYS A 1 288 ? 25.197 18.769 4.453 1.00 43.91 288 LYS A CA 1
ATOM 2222 C C . LYS A 1 288 ? 26.097 19.891 3.958 1.00 44.37 288 LYS A C 1
ATOM 2223 O O . LYS A 1 288 ? 25.831 21.066 4.214 1.00 42.78 288 LYS A O 1
ATOM 2229 N N . GLY A 1 289 ? 27.155 19.521 3.245 1.00 43.16 289 GLY A N 1
ATOM 2230 C CA . GLY A 1 289 ? 28.070 20.510 2.706 1.00 43.29 289 GLY A CA 1
ATOM 2231 C C . GLY A 1 289 ? 29.063 21.080 3.697 1.00 42.48 289 GLY A C 1
ATOM 2232 O O . GLY A 1 289 ? 30.068 21.666 3.303 1.00 43.52 289 GLY A O 1
ATOM 2233 N N . GLN A 1 290 ? 28.793 20.920 4.986 1.00 42.43 290 GLN A N 1
ATOM 2234 C CA . GLN A 1 290 ? 29.703 21.445 5.992 1.00 41.52 290 GLN A CA 1
ATOM 2235 C C . GLN A 1 290 ? 30.997 20.643 6.013 1.00 42.57 290 GLN A C 1
ATOM 2236 O O . GLN A 1 290 ? 30.980 19.411 5.979 1.00 42.48 290 GLN A O 1
ATOM 2242 N N . LEU A 1 291 ? 32.119 21.350 6.047 1.00 42.33 291 LEU A N 1
ATOM 2243 C CA . LEU A 1 291 ? 33.420 20.702 6.103 1.00 42.64 291 LEU A CA 1
ATOM 2244 C C . LEU A 1 291 ? 33.786 20.523 7.565 1.00 42.14 291 LEU A C 1
ATOM 2245 O O . LEU A 1 291 ? 33.561 21.415 8.384 1.00 41.88 291 LEU A O 1
ATOM 2250 N N . VAL A 1 292 ? 34.351 19.368 7.892 1.00 39.71 292 VAL A N 1
ATOM 2251 C CA . VAL A 1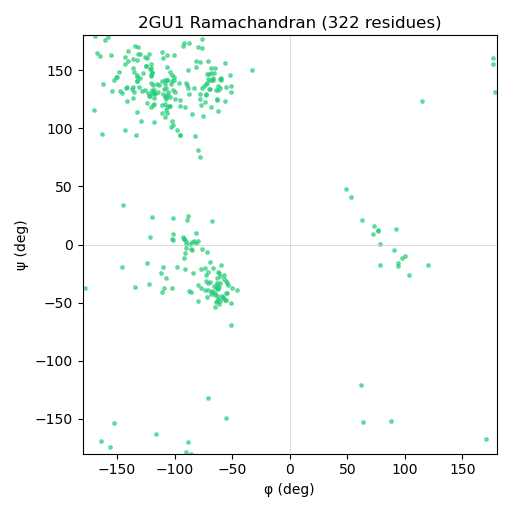 292 ? 34.736 19.082 9.261 1.00 37.87 292 VAL A CA 1
ATOM 2252 C C . VAL A 1 292 ? 36.204 18.715 9.355 1.00 37.03 292 VAL A C 1
ATOM 2253 O O . VAL A 1 292 ? 36.830 18.356 8.360 1.00 36.02 292 VAL A O 1
ATOM 2257 N N . LYS A 1 293 ? 36.753 18.823 10.559 1.00 36.65 293 LYS A N 1
ATOM 2258 C CA . LYS A 1 293 ? 38.149 18.502 10.795 1.00 36.72 293 LYS A CA 1
ATOM 2259 C C . LYS A 1 293 ? 38.235 17.184 11.544 1.00 36.12 293 LYS A C 1
ATOM 2260 O O . LYS A 1 293 ? 37.253 16.727 12.130 1.00 34.86 293 LYS A O 1
ATOM 2266 N N . ARG A 1 294 ? 39.414 16.580 11.527 1.00 34.15 294 ARG A N 1
ATOM 2267 C CA . ARG A 1 294 ? 39.637 15.329 12.230 1.00 34.64 294 ARG A CA 1
ATOM 2268 C C . ARG A 1 294 ? 39.448 15.561 13.731 1.00 34.71 294 ARG A C 1
ATOM 2269 O O . ARG A 1 294 ? 40.090 16.431 14.309 1.00 34.39 294 ARG A O 1
ATOM 2277 N N . GLY A 1 295 ? 38.570 14.785 14.359 1.00 34.44 295 GLY A N 1
ATOM 2278 C CA . GLY A 1 295 ? 38.347 14.933 15.788 1.00 32.03 295 GLY A CA 1
ATOM 2279 C C . GLY A 1 295 ? 37.250 15.908 16.167 1.00 33.55 295 GLY A C 1
ATOM 2280 O O . GLY A 1 295 ? 36.911 16.053 17.348 1.00 31.55 295 GLY A O 1
ATOM 2281 N N . GLN A 1 296 ? 36.686 16.582 15.173 1.00 32.66 296 GLN A N 1
ATOM 2282 C CA . GLN A 1 296 ? 35.618 17.542 15.419 1.00 34.07 296 GLN A CA 1
ATOM 2283 C C . GLN A 1 296 ? 34.333 16.838 15.852 1.00 33.82 296 GLN A C 1
ATOM 2284 O O . GLN A 1 296 ? 33.995 15.765 15.340 1.00 31.11 296 GLN A O 1
ATOM 2290 N N . LYS A 1 297 ? 33.619 17.438 16.801 1.00 32.57 297 LYS A N 1
ATOM 2291 C CA . LYS A 1 297 ? 32.364 16.859 17.268 1.00 32.20 297 LYS A CA 1
ATOM 2292 C C . LYS A 1 297 ? 31.337 17.058 16.165 1.00 32.46 297 LYS A C 1
ATOM 2293 O O . LYS A 1 297 ? 31.175 18.165 15.651 1.00 33.33 297 LYS A O 1
ATOM 2299 N N . ILE A 1 298 ? 30.642 15.987 15.797 1.00 32.34 298 ILE A N 1
ATOM 2300 C CA . ILE A 1 298 ? 29.656 16.070 14.729 1.00 29.93 298 ILE A CA 1
ATOM 2301 C C . ILE A 1 298 ? 28.267 15.614 15.156 1.00 29.05 298 ILE A C 1
ATOM 2302 O O . ILE A 1 298 ? 27.274 15.897 14.479 1.00 30.30 298 ILE A O 1
ATOM 2307 N N . ALA A 1 299 ? 28.189 14.913 16.281 1.00 27.41 299 ALA A N 1
ATOM 2308 C CA . ALA A 1 299 ? 26.900 14.444 16.763 1.00 25.46 299 ALA A CA 1
ATOM 2309 C C . ALA A 1 299 ? 26.976 13.902 18.177 1.00 25.13 299 ALA A C 1
ATOM 2310 O O . ALA A 1 299 ? 28.042 13.878 18.795 1.00 26.12 299 ALA A O 1
ATOM 2312 N N . LEU A 1 300 ? 25.827 13.463 18.676 1.00 24.48 300 LEU A N 1
ATOM 2313 C CA . LEU A 1 300 ? 25.736 12.884 20.000 1.00 22.72 300 LEU A CA 1
ATOM 2314 C C . LEU A 1 300 ? 25.161 11.492 19.778 1.00 23.53 300 LEU A C 1
ATOM 2315 O O . LEU A 1 300 ? 24.136 11.333 19.097 1.00 22.42 300 LEU A O 1
ATOM 2320 N N . ALA A 1 301 ? 25.838 10.486 20.317 1.00 22.32 301 ALA A N 1
ATOM 2321 C CA . ALA A 1 301 ? 25.386 9.106 20.175 1.00 19.60 301 ALA A CA 1
ATOM 2322 C C . ALA A 1 301 ? 23.967 8.954 20.684 1.00 19.50 301 ALA A C 1
ATOM 2323 O O . ALA A 1 301 ? 23.501 9.740 21.516 1.00 23.02 301 ALA A O 1
ATOM 2325 N N . GLY A 1 302 ? 23.262 7.943 20.191 1.00 20.39 302 GLY A N 1
ATOM 2326 C CA . GLY A 1 302 ? 21.893 7.770 20.620 1.00 18.27 302 GLY A CA 1
ATOM 2327 C C . GLY A 1 302 ? 21.425 6.337 20.543 1.00 20.02 302 GLY A C 1
ATOM 2328 O O . GLY A 1 302 ? 22.225 5.407 20.620 1.00 21.60 302 GLY A O 1
ATOM 2329 N N . ALA A 1 303 ? 20.118 6.184 20.387 1.00 20.39 303 ALA A N 1
ATOM 2330 C CA . ALA A 1 303 ? 19.479 4.887 20.283 1.00 20.92 303 ALA A CA 1
ATOM 2331 C C . ALA A 1 303 ? 18.310 5.010 19.312 1.00 22.95 303 ALA A C 1
ATOM 2332 O O . ALA A 1 303 ? 17.280 4.376 19.510 1.00 23.69 303 ALA A O 1
ATOM 2334 N N . THR A 1 304 ? 18.456 5.849 18.286 1.00 23.95 304 THR A N 1
ATOM 2335 C CA . THR A 1 304 ? 17.384 6.014 17.301 1.00 27.03 304 THR A CA 1
ATOM 2336 C C . THR A 1 304 ? 17.435 4.879 16.283 1.00 27.41 304 THR A C 1
ATOM 2337 O O . THR A 1 304 ? 18.472 4.228 16.102 1.00 27.50 304 THR A O 1
ATOM 2341 N N . GLY A 1 305 ? 16.305 4.635 15.629 1.00 28.11 305 GLY A N 1
ATOM 2342 C CA . GLY A 1 305 ? 16.241 3.565 14.653 1.00 30.54 305 GLY A CA 1
ATOM 2343 C C . GLY A 1 305 ? 15.881 2.272 15.347 1.00 32.43 305 GLY A C 1
ATOM 2344 O O . GLY A 1 305 ? 15.211 2.289 16.381 1.00 32.18 305 GLY A O 1
ATOM 2345 N N . ARG A 1 306 ? 16.333 1.156 14.784 1.00 34.94 306 ARG A N 1
ATOM 2346 C CA . ARG A 1 306 ? 16.064 -0.169 15.329 1.00 38.24 306 ARG A CA 1
ATOM 2347 C C . ARG A 1 306 ? 17.313 -0.788 15.960 1.00 38.98 306 ARG A C 1
ATOM 2348 O O . ARG A 1 306 ? 18.331 -0.987 15.288 1.00 36.84 306 ARG A O 1
ATOM 2356 N N . LEU A 1 307 ? 17.223 -1.101 17.251 1.00 38.71 307 LEU A N 1
ATOM 2357 C CA . LEU A 1 307 ? 18.343 -1.694 17.973 1.00 39.61 307 LEU A CA 1
ATOM 2358 C C . LEU A 1 307 ? 17.922 -2.309 19.306 1.00 40.30 307 LEU A C 1
ATOM 2359 O O . LEU A 1 307 ? 16.851 -1.998 19.835 1.00 39.51 307 LEU A O 1
ATOM 2364 N N . THR A 1 308 ? 18.777 -3.180 19.841 1.00 41.71 308 THR A N 1
ATOM 2365 C CA . THR A 1 308 ? 18.514 -3.862 21.108 1.00 42.04 308 THR A CA 1
ATOM 2366 C C . THR A 1 308 ? 19.042 -3.077 22.298 1.00 42.93 308 THR A C 1
ATOM 2367 O O . THR A 1 308 ? 18.859 -3.482 23.449 1.00 43.78 308 THR A O 1
ATOM 2371 N N . GLY A 1 309 ? 19.700 -1.959 22.010 1.00 40.94 309 GLY A N 1
ATOM 2372 C CA . GLY A 1 309 ? 20.249 -1.118 23.055 1.00 39.42 309 GLY A CA 1
ATOM 2373 C C . GLY A 1 309 ? 21.022 0.052 22.475 1.00 37.97 309 GLY A C 1
ATOM 2374 O O . GLY A 1 309 ? 21.506 -0.032 21.343 1.00 38.81 309 GLY A O 1
ATOM 2375 N N . PRO A 1 310 ? 21.159 1.162 23.221 1.00 35.71 310 PRO A N 1
ATOM 2376 C CA . PRO A 1 310 ? 21.889 2.332 22.735 1.00 32.37 310 PRO A CA 1
ATOM 2377 C C . PRO A 1 310 ? 23.344 2.000 22.422 1.00 30.32 310 PRO A C 1
ATOM 2378 O O . PRO A 1 310 ? 23.977 1.218 23.130 1.00 25.90 310 PRO A O 1
ATOM 2382 N N . HIS A 1 311 ? 23.861 2.596 21.352 1.00 26.30 311 HIS A N 1
ATOM 2383 C CA . HIS A 1 311 ? 25.239 2.387 20.946 1.00 22.86 311 HIS A CA 1
ATOM 2384 C C . HIS A 1 311 ? 25.493 3.126 19.644 1.00 21.82 311 HIS A C 1
ATOM 2385 O O . HIS A 1 311 ? 24.561 3.475 18.920 1.00 22.93 311 HIS A O 1
ATOM 2392 N N . LEU A 1 312 ? 26.760 3.364 19.357 1.00 20.11 312 LEU A N 1
ATOM 2393 C CA . LEU A 1 312 ? 27.131 4.007 18.117 1.00 21.93 312 LEU A CA 1
ATOM 2394 C C . LEU A 1 312 ? 27.568 2.892 17.176 1.00 24.10 312 LEU A C 1
ATOM 2395 O O . LEU A 1 312 ? 28.348 2.009 17.554 1.00 20.63 312 LEU A O 1
ATOM 2400 N N . HIS A 1 313 ? 27.030 2.913 15.964 1.00 23.18 313 HIS A N 1
ATOM 2401 C CA . HIS A 1 313 ? 27.413 1.942 14.952 1.00 21.11 313 HIS A CA 1
ATOM 2402 C C . HIS A 1 313 ? 28.273 2.782 14.008 1.00 21.57 313 HIS A C 1
ATOM 2403 O O . HIS A 1 313 ? 27.764 3.705 13.369 1.00 20.54 313 HIS A O 1
ATOM 2410 N N . PHE A 1 314 ? 29.568 2.473 13.946 1.00 20.04 314 PHE A N 1
ATOM 2411 C CA . PHE A 1 314 ? 30.524 3.217 13.121 1.00 20.82 314 PHE A CA 1
ATOM 2412 C C . PHE A 1 314 ? 30.979 2.407 11.911 1.00 20.24 314 PHE A C 1
ATOM 2413 O O . PHE A 1 314 ? 31.247 1.202 12.016 1.00 18.64 314 PHE A O 1
ATOM 2421 N N . GLU A 1 315 ? 31.066 3.064 10.758 1.00 17.84 315 GLU A N 1
ATOM 2422 C CA . GLU A 1 315 ? 31.495 2.379 9.544 1.00 19.34 315 GLU A CA 1
ATOM 2423 C C . GLU A 1 315 ? 32.554 3.147 8.775 1.00 21.04 315 GLU A C 1
ATOM 2424 O O . GLU A 1 315 ? 32.562 4.378 8.770 1.00 18.15 315 GLU A O 1
ATOM 2430 N N . VAL A 1 316 ? 33.466 2.408 8.150 1.00 20.48 316 VAL A N 1
ATOM 2431 C CA . VAL A 1 316 ? 34.488 3.007 7.308 1.00 18.44 316 VAL A CA 1
ATOM 2432 C C . VAL A 1 316 ? 34.272 2.351 5.953 1.00 21.46 316 VAL A C 1
ATOM 2433 O O . VAL A 1 316 ? 34.191 1.123 5.860 1.00 23.48 316 VAL A O 1
ATOM 2437 N N . LEU A 1 317 ? 34.142 3.167 4.913 1.00 22.38 317 LEU A N 1
ATOM 2438 C CA . LEU A 1 317 ? 33.944 2.639 3.570 1.00 21.52 317 LEU A CA 1
ATOM 2439 C C . LEU A 1 317 ? 35.136 2.967 2.685 1.00 21.57 317 LEU A C 1
ATOM 2440 O O . LEU A 1 317 ? 35.590 4.106 2.645 1.00 22.95 317 LEU A O 1
ATOM 2445 N N . VAL A 1 318 ? 35.641 1.953 1.984 1.00 22.44 318 VAL A N 1
ATOM 2446 C CA . VAL A 1 318 ? 36.755 2.122 1.059 1.00 20.00 318 VAL A CA 1
ATOM 2447 C C . VAL A 1 318 ? 36.132 1.913 -0.318 1.00 21.73 318 VAL A C 1
ATOM 2448 O O . VAL A 1 318 ? 35.693 0.807 -0.636 1.00 22.13 318 VAL A O 1
ATOM 2452 N N . ARG A 1 319 ? 36.095 2.972 -1.116 1.00 20.43 319 ARG A N 1
ATOM 2453 C CA . ARG A 1 319 ? 35.490 2.924 -2.444 1.00 25.96 319 ARG A CA 1
ATOM 2454 C C . ARG A 1 319 ? 34.066 2.390 -2.328 1.00 27.87 319 ARG A C 1
ATOM 2455 O O . ARG A 1 319 ? 33.610 1.585 -3.141 1.00 26.87 319 ARG A O 1
ATOM 2463 N N . ASN A 1 320 ? 33.379 2.856 -1.286 1.00 28.27 320 ASN A N 1
ATOM 2464 C CA . ASN A 1 320 ? 31.998 2.486 -1.006 1.00 31.56 320 ASN A CA 1
ATOM 2465 C C . ASN A 1 320 ? 31.776 1.068 -0.496 1.00 30.96 320 ASN A C 1
ATOM 2466 O O . ASN A 1 320 ? 30.635 0.616 -0.393 1.00 33.81 320 ASN A O 1
ATOM 2471 N N . ARG A 1 321 ? 32.859 0.367 -0.180 1.00 29.99 321 ARG A N 1
ATOM 2472 C CA . ARG A 1 321 ? 32.767 -0.986 0.356 1.00 27.38 321 ARG A CA 1
ATOM 2473 C C . ARG A 1 321 ? 33.126 -0.945 1.844 1.00 27.21 321 ARG A C 1
ATOM 2474 O O . ARG A 1 321 ? 34.209 -0.480 2.223 1.00 23.17 321 ARG A O 1
ATOM 2482 N N . PRO A 1 322 ? 32.237 -1.447 2.709 1.00 25.20 322 PRO A N 1
ATOM 2483 C CA . PRO A 1 322 ? 32.595 -1.405 4.130 1.00 25.22 322 PRO A CA 1
ATOM 2484 C C . PRO A 1 322 ? 33.788 -2.301 4.479 1.00 26.17 322 PRO A C 1
ATOM 2485 O O . PRO A 1 322 ? 33.962 -3.374 3.907 1.00 25.34 322 PRO A O 1
ATOM 2489 N N . VAL A 1 323 ? 34.627 -1.828 5.399 1.00 25.82 323 VAL A N 1
ATOM 2490 C CA . VAL A 1 323 ? 35.798 -2.578 5.844 1.00 24.47 323 VAL A CA 1
ATOM 2491 C C . VAL A 1 323 ? 35.845 -2.453 7.366 1.00 25.08 323 VAL A C 1
ATOM 2492 O O . VAL A 1 323 ? 35.237 -1.543 7.937 1.00 21.45 323 VAL A O 1
ATOM 2496 N N . ASP A 1 324 ? 36.558 -3.367 8.015 1.00 25.15 324 ASP A N 1
ATOM 2497 C CA . ASP A 1 324 ? 36.689 -3.355 9.469 1.00 27.56 324 ASP A CA 1
ATOM 2498 C C . ASP A 1 324 ? 37.390 -2.061 9.886 1.00 27.67 324 ASP A C 1
ATOM 2499 O O . ASP A 1 324 ? 38.556 -1.851 9.555 1.00 29.01 324 ASP A O 1
ATOM 2504 N N . ALA A 1 325 ? 36.676 -1.198 10.606 1.00 25.64 325 ALA A N 1
ATOM 2505 C CA . ALA A 1 325 ? 37.230 0.078 11.053 1.00 25.14 325 ALA A CA 1
ATOM 2506 C C . ALA A 1 325 ? 38.432 -0.101 11.977 1.00 27.37 325 ALA A C 1
ATOM 2507 O O . ALA A 1 325 ? 39.268 0.788 12.092 1.00 26.34 325 ALA A O 1
ATOM 2509 N N . MET A 1 326 ? 38.517 -1.251 12.635 1.00 31.39 326 MET A N 1
ATOM 2510 C CA . MET A 1 326 ? 39.624 -1.506 13.548 1.00 37.06 326 MET A CA 1
ATOM 2511 C C . MET A 1 326 ? 40.818 -2.229 12.912 1.00 40.53 326 MET A C 1
ATOM 2512 O O . MET A 1 326 ? 41.760 -2.589 13.616 1.00 41.55 326 MET A O 1
ATOM 2517 N N . LYS A 1 327 ? 40.798 -2.424 11.594 1.00 43.07 327 LYS A N 1
ATOM 2518 C CA . LYS A 1 327 ? 41.890 -3.138 10.926 1.00 46.50 327 LYS A CA 1
ATOM 2519 C C . LYS A 1 327 ? 43.240 -2.411 10.885 1.00 48.67 327 LYS A C 1
ATOM 2520 O O . LYS A 1 327 ? 43.310 -1.184 10.804 1.00 48.90 327 LYS A O 1
ATOM 2526 N N . ALA A 1 328 ? 44.310 -3.202 10.928 1.00 50.95 328 ALA A N 1
ATOM 2527 C CA . ALA A 1 328 ? 45.682 -2.699 10.932 1.00 52.50 328 ALA A CA 1
ATOM 2528 C C . ALA A 1 328 ? 46.042 -1.689 9.845 1.00 54.15 328 ALA A C 1
ATOM 2529 O O . ALA A 1 328 ? 46.279 -0.516 10.139 1.00 54.28 328 ALA A O 1
ATOM 2531 N N . ASP A 1 329 ? 46.097 -2.142 8.596 1.00 55.87 329 ASP A N 1
ATOM 2532 C CA . ASP A 1 329 ? 46.461 -1.261 7.489 1.00 57.56 329 ASP A CA 1
ATOM 2533 C C . ASP A 1 329 ? 45.348 -0.310 7.074 1.00 57.88 329 ASP A C 1
ATOM 2534 O O . ASP A 1 329 ? 44.329 -0.724 6.520 1.00 57.82 329 ASP A O 1
ATOM 2539 N N . LEU A 1 330 ? 45.565 0.968 7.352 1.00 58.05 330 LEU A N 1
ATOM 2540 C CA . LEU A 1 330 ? 44.630 2.025 7.006 1.00 57.94 330 LEU A CA 1
ATOM 2541 C C . LEU A 1 330 ? 45.228 3.320 7.541 1.00 57.27 330 LEU A C 1
ATOM 2542 O O . LEU A 1 330 ? 45.680 3.382 8.682 1.00 55.60 330 LEU A O 1
ATOM 2547 N N . PRO A 1 331 ? 45.280 4.362 6.704 1.00 58.14 331 PRO A N 1
ATOM 2548 C CA . PRO A 1 331 ? 45.842 5.637 7.151 1.00 58.95 331 PRO A CA 1
ATOM 2549 C C . PRO A 1 331 ? 44.878 6.318 8.108 1.00 60.32 331 PRO A C 1
ATOM 2550 O O . PRO A 1 331 ? 43.703 5.955 8.160 1.00 62.35 331 PRO A O 1
#

GO terms:
  GO:0061787 peptidoglycan cross-bridge peptide endopeptidase activity (F, IDA)
  GO:0008270 zinc ion binding (F, IDA)
  GO:0031504 peptidoglycan-based cell wall organization (P, IDA)
  GO:0097501 stress response to metal ion (P, IEP)
  GO:0120127 response to zinc ion starvation (P, IEP)
  GO:0009253 peptidoglycan catabolic process (P, IDA)
  GO:0009254 peptidoglycan turnover (P, IDA)
  GO:0042597 periplasmic space (C, IC)

Secondary structure (DSSP, 8-state):
-EEEE--TT--HHHHHHHTT--HHHHHHHHHHGGGT--GGG--TT-EEEEEE-TTS-EEEEEEEEETTEEEEEEE-TTS-EEEEEEE---EEEEEEEEEESSS-HHHHHHHTT--HHHHHHHHHHHTTT--TTT-----EEEEEEEEEEETTEEEEEEEEEEEEEE-TT--EEEEE-TTS-EEETTS-BSS----S-SS-GGG--EEE--BTT-B-TTT--B--B-SEEE-PPTT-EEE-SSSEEEEEEEEETTTEEEEEEE-SSSEEEEEEEESEE---TT-EE-TT-EEEE----SS-SS--EEEEEEETTEEE-TT-SS--

InterPro domains:
  IPR007340 Opacity-associated protein A, LysM-like domain [PF04225] (68-148)
  IPR011055 Duplicated hybrid motif [G3DSA:2.70.70.10] (259-390)
  IPR011055 Duplicated hybrid motif [SSF51261] (138-385)
  IPR016047 M23ase, beta-sheet core domain [PF01551] (290-383)
  IPR045834 Csd3-like, second N-terminal domain [PF19425] (155-278)
  IPR050570 Bacterial cell wall metabolism enzyme [PTHR21666] (10-386)

Nearest PDB structures (foldseek):
  2gu1-assembly1_A  TM=1.003E+00  e=1.383E-67  Vibrio cholerae
  6ue4-assembly1_A  TM=9.526E-01  e=1.796E-44  Vibrio cholerae O1 biovar El Tor str. N16961
  6ue4-assembly1_B  TM=9.383E-01  e=3.235E-44  Vibrio cholerae O1 biovar El Tor str. N16961
  4bh5-assembly4_D  TM=9.018E-01  e=1.821E-08  Escherichia coli K-12
  6jmx-assembly1_A  TM=6.447E-01  e=3.881E-11  Campylobacter jejuni

Radius of gyration: 21.77 Å; Cα contacts (8 Å, |Δi|>4): 727; chains: 1; bounding box: 60×52×53 Å

Solvent-accessible surface area: 16346 Å² total; per-residue (Å²): 177,54,123,16,101,3,115,136,74,34,74,9,56,33,0,2,76,114,44,62,14,58,163,70,31,17,26,74,0,20,32,25,2,32,21,22,2,27,3,40,73,15,102,70,44,30,72,0,18,0,42,57,48,161,153,41,59,1,32,94,0,10,1,54,35,22,90,2,40,62,0,13,0,36,82,42,167,90,34,28,10,32,48,68,74,77,69,93,98,17,94,118,123,106,47,108,22,46,20,80,24,123,35,63,14,50,64,14,0,126,207,56,44,2,68,67,82,24,13,56,24,0,38,78,2,0,127,115,83,10,78,74,107,64,31,80,40,85,17,153,1,43,0,48,0,60,34,9,33,51,51,147,113,70,18,62,49,56,27,6,48,16,0,29,8,72,23,95,153,38,98,18,15,0,82,21,38,159,32,1,30,2,51,20,191,88,48,87,41,23,27,113,39,36,62,76,76,0,2,60,171,86,65,79,125,69,82,44,35,43,61,72,159,86,133,68,126,127,53,41,82,86,44,23,10,10,1,0,13,0,33,6,65,97,35,6,32,0,47,1,4,0,41,12,79,0,40,26,50,96,123,6,63,27,0,0,32,5,0,10,0,59,12,10,46,1,13,32,4,11,0,2,7,0,69,116,31,86,14,145,120,44,69,127,3,125,81,32,61,99,0,0,46,0,0,30,34,30,147,46,158,26,68,27,0,11,2,1,18,3,30,105,85,137,49,26,46,6,49,71,97,96,50,20

B-factor: mean 33.6, std 10.35, range [14.94, 67.84]